Protein AF-0000000084678183 (afdb_homodimer)

Solvent-accessible surface area (backbone atoms only — not comparable to full-atom values): 15672 Å² total; per-residue (Å²): 137,86,79,79,76,79,70,79,80,71,76,73,70,69,80,34,73,94,79,74,78,54,27,64,62,37,37,48,49,41,72,72,34,77,50,41,71,46,35,36,35,25,38,68,89,27,46,58,48,33,44,23,78,91,66,54,69,68,57,51,54,50,49,23,52,40,52,37,49,50,50,51,42,48,44,52,51,19,61,75,68,69,23,53,55,73,57,32,39,39,35,37,31,67,45,21,32,39,38,38,31,71,32,56,95,56,20,30,39,35,36,38,26,34,57,87,39,55,63,70,59,48,52,51,53,51,52,52,47,32,54,52,48,42,54,53,53,52,50,51,53,60,72,72,102,138,86,78,80,75,80,70,78,79,72,76,74,71,66,80,33,74,95,79,75,78,53,26,65,62,36,38,50,51,41,72,72,34,78,49,41,70,48,34,37,34,24,40,68,89,27,44,58,47,34,43,22,79,92,65,53,67,70,55,50,53,50,49,23,51,40,50,37,50,50,50,52,42,48,44,52,51,19,61,76,67,69,24,53,55,74,57,33,38,38,37,38,32,67,46,21,33,40,41,37,32,71,33,54,96,58,21,30,38,35,36,37,26,35,59,86,38,54,62,71,58,49,53,50,52,50,51,52,46,32,52,52,48,43,56,52,53,51,51,51,54,60,72,72,105

Organism: Streptomyces collinus (strain DSM 40733 / Tue 365) (NCBI:txid1214242)

pLDDT: mean 86.89, std 19.06, range [33.06, 98.62]

Structure (mmCIF, N/CA/C/O backbone):
data_AF-0000000084678183-model_v1
#
loop_
_entity.id
_entity.type
_entity.pdbx_description
1 polymer 'Roadblock/LAMTOR2 domain-containing protein'
#
loop_
_atom_site.group_PDB
_atom_site.id
_atom_site.type_symbol
_atom_site.label_atom_id
_atom_site.label_alt_id
_atom_site.label_comp_id
_atom_site.label_asym_id
_atom_site.label_entity_id
_atom_site.label_seq_id
_atom_site.pdbx_PDB_ins_code
_atom_site.Cartn_x
_atom_site.Cartn_y
_atom_site.Cartn_z
_atom_site.occupancy
_atom_site.B_iso_or_equiv
_atom_site.auth_seq_id
_atom_site.auth_comp_id
_atom_site.auth_asym_id
_atom_site.auth_atom_id
_atom_site.pdbx_PDB_model_num
ATOM 1 N N . MET A 1 1 ? -27.797 -21.062 -47.281 1 33.34 1 MET A N 1
ATOM 2 C CA . MET A 1 1 ? -27.516 -19.984 -46.344 1 33.34 1 MET A CA 1
ATOM 3 C C . MET A 1 1 ? -26.734 -20.484 -45.156 1 33.34 1 MET A C 1
ATOM 5 O O . MET A 1 1 ? -27.266 -21.219 -44.312 1 33.34 1 MET A O 1
ATOM 9 N N . HIS A 1 2 ? -25.375 -20.922 -45.312 1 38.78 2 HIS A N 1
ATOM 10 C CA . HIS A 1 2 ? -24.359 -21.609 -44.5 1 38.78 2 HIS A CA 1
ATOM 11 C C . HIS A 1 2 ? -23.953 -20.766 -43.281 1 38.78 2 HIS A C 1
ATOM 13 O O . HIS A 1 2 ? -23.5 -19.625 -43.469 1 38.78 2 HIS A O 1
ATOM 19 N N . GLY A 1 3 ? -24.703 -20.812 -42.188 1 35.97 3 GLY A N 1
ATOM 20 C CA . GLY A 1 3 ? -24.531 -20.219 -40.875 1 35.97 3 GLY A CA 1
ATOM 21 C C . GLY A 1 3 ? -23.125 -20.375 -40.312 1 35.97 3 GLY A C 1
ATOM 22 O O . GLY A 1 3 ? -22.656 -21.5 -40.156 1 35.97 3 GLY A O 1
ATOM 23 N N . ASP A 1 4 ? -22.156 -19.391 -40.625 1 39.25 4 ASP A N 1
ATOM 24 C CA . ASP A 1 4 ? -20.781 -19.281 -40.156 1 39.25 4 ASP A CA 1
ATOM 25 C C . ASP A 1 4 ? -20.719 -19.375 -38.625 1 39.25 4 ASP A C 1
ATOM 27 O O . ASP A 1 4 ? -21.281 -18.547 -37.906 1 39.25 4 ASP A O 1
ATOM 31 N N . ASP A 1 5 ? -20.766 -20.562 -38.062 1 41.44 5 ASP A N 1
ATOM 32 C CA . ASP A 1 5 ? -20.562 -20.891 -36.625 1 41.44 5 ASP A CA 1
ATOM 33 C C . ASP A 1 5 ? -19.328 -20.188 -36.094 1 41.44 5 ASP A C 1
ATOM 35 O O . ASP A 1 5 ? -18.203 -20.453 -36.531 1 41.44 5 ASP A O 1
ATOM 39 N N . GLN A 1 6 ? -19.375 -18.828 -35.75 1 41 6 GLN A N 1
ATOM 40 C CA . GLN A 1 6 ? -18.344 -18.094 -35.031 1 41 6 GLN A CA 1
ATOM 41 C C . GLN A 1 6 ? -17.828 -18.875 -33.844 1 41 6 GLN A C 1
ATOM 43 O O . GLN A 1 6 ? -18.578 -19.125 -32.875 1 41 6 GLN A O 1
ATOM 48 N N . ASN A 1 7 ? -16.922 -19.875 -34 1 42.44 7 ASN A N 1
ATOM 49 C CA . ASN A 1 7 ? -16.188 -20.594 -33 1 42.44 7 ASN A CA 1
ATOM 50 C C . ASN A 1 7 ? -15.68 -19.656 -31.891 1 42.44 7 ASN A C 1
ATOM 52 O O . ASN A 1 7 ? -15.039 -18.641 -32.188 1 42.44 7 ASN A O 1
ATOM 56 N N . PRO A 1 8 ? -16.234 -19.594 -30.703 1 42.19 8 PRO A N 1
ATOM 57 C CA . PRO A 1 8 ? -15.789 -18.766 -29.578 1 42.19 8 PRO A CA 1
ATOM 58 C C . PRO A 1 8 ? -14.273 -18.812 -29.391 1 42.19 8 PRO A C 1
ATOM 60 O O . PRO A 1 8 ? -13.633 -19.828 -29.688 1 42.19 8 PRO A O 1
ATOM 63 N N . GLU A 1 9 ? -13.469 -17.734 -29.719 1 37.47 9 GLU A N 1
ATOM 64 C CA . GLU A 1 9 ? -12.055 -17.469 -29.484 1 37.47 9 GLU A CA 1
ATOM 65 C C . GLU A 1 9 ? -11.609 -18 -28.109 1 37.47 9 GLU A C 1
ATOM 67 O O . GLU A 1 9 ? -12.211 -17.656 -27.094 1 37.47 9 GLU A O 1
ATOM 72 N N . ASN A 1 10 ? -11.148 -19.266 -27.922 1 39.88 10 ASN A N 1
ATOM 73 C CA . ASN A 1 10 ? -10.398 -19.812 -26.797 1 39.88 10 ASN A CA 1
ATOM 74 C C . ASN A 1 10 ? -9.461 -18.781 -26.188 1 39.88 10 ASN A C 1
ATOM 76 O O . ASN A 1 10 ? -8.625 -18.203 -26.891 1 39.88 10 ASN A O 1
ATOM 80 N N . PRO A 1 11 ? -9.852 -18.094 -25.109 1 40.53 11 PRO A N 1
ATOM 81 C CA . PRO A 1 11 ? -8.938 -17.094 -24.547 1 40.53 11 PRO A CA 1
ATOM 82 C C . PRO A 1 11 ? -7.48 -17.547 -24.562 1 40.53 11 PRO A C 1
ATOM 84 O O . PRO A 1 11 ? -7.203 -18.75 -24.438 1 40.53 11 PRO A O 1
ATOM 87 N N . SER A 1 12 ? -6.641 -17 -25.344 1 40.72 12 SER A N 1
ATOM 88 C CA . SER A 1 12 ? -5.195 -17.188 -25.344 1 40.72 12 SER A CA 1
ATOM 89 C C . SER A 1 12 ? -4.66 -17.406 -23.922 1 40.72 12 SER A C 1
ATOM 91 O O . SER A 1 12 ? -4.957 -16.625 -23.031 1 40.72 12 SER A O 1
ATOM 93 N N . PRO A 1 13 ? -4.395 -18.594 -23.438 1 40.56 13 PRO A N 1
ATOM 94 C CA . PRO A 1 13 ? -3.803 -18.797 -22.109 1 40.56 13 PRO A CA 1
ATOM 95 C C . PRO A 1 13 ? -2.727 -17.766 -21.781 1 40.56 13 PRO A C 1
ATOM 97 O O . PRO A 1 13 ? -2.096 -17.219 -22.703 1 40.56 13 PRO A O 1
ATOM 100 N N . VAL A 1 14 ? -2.951 -16.859 -20.906 1 41.56 14 VAL A N 1
ATOM 101 C CA . VAL A 1 14 ? -1.894 -16.016 -20.375 1 41.56 14 VAL A CA 1
ATOM 102 C C . VAL A 1 14 ? -0.554 -16.75 -20.453 1 41.56 14 VAL A C 1
ATOM 104 O O . VAL A 1 14 ? -0.461 -17.922 -20.109 1 41.56 14 VAL A O 1
ATOM 107 N N . ALA A 1 15 ? 0.378 -16.375 -21.375 1 42.47 15 ALA A N 1
ATOM 108 C CA . ALA A 1 15 ? 1.644 -16.938 -21.844 1 42.47 15 ALA A CA 1
ATOM 109 C C . ALA A 1 15 ? 2.537 -17.328 -20.672 1 42.47 15 ALA A C 1
ATOM 111 O O . ALA A 1 15 ? 3.336 -16.516 -20.188 1 42.47 15 ALA A O 1
ATOM 112 N N . GLY A 1 16 ? 2.08 -17.75 -19.422 1 42.69 16 GLY A N 1
ATOM 113 C CA . GLY A 1 16 ? 3.135 -18.266 -18.562 1 42.69 16 GLY A CA 1
ATOM 114 C C . GLY A 1 16 ? 4.086 -19.203 -19.281 1 42.69 16 GLY A C 1
ATOM 115 O O . GLY A 1 16 ? 3.771 -19.703 -20.359 1 42.69 16 GLY A O 1
ATOM 116 N N . ALA A 1 17 ? 5.371 -19.203 -19.109 1 43.88 17 ALA A N 1
ATOM 117 C CA . ALA A 1 17 ? 6.238 -20.188 -19.734 1 43.88 17 ALA A CA 1
ATOM 118 C C . ALA A 1 17 ? 5.504 -21.516 -19.938 1 43.88 17 ALA A C 1
ATOM 120 O O . ALA A 1 17 ? 4.762 -21.969 -19.047 1 43.88 17 ALA A O 1
ATOM 121 N N . PRO A 1 18 ? 5.453 -22.203 -20.984 1 43.91 18 PRO A N 1
ATOM 122 C CA . PRO A 1 18 ? 4.898 -23.5 -21.406 1 43.91 18 PRO A CA 1
ATOM 123 C C . PRO A 1 18 ? 5.305 -24.641 -20.469 1 43.91 18 PRO A C 1
ATOM 125 O O . PRO A 1 18 ? 6.496 -24.812 -20.188 1 43.91 18 PRO A O 1
ATOM 128 N N . GLY A 1 19 ? 4.59 -24.984 -19.328 1 50.19 19 GLY A N 1
ATOM 129 C CA . GLY A 1 19 ? 4.594 -26.125 -18.438 1 50.19 19 GLY A CA 1
ATOM 130 C C . GLY A 1 19 ? 4.227 -25.766 -17 1 50.19 19 GLY A C 1
ATOM 131 O O . GLY A 1 19 ? 3.779 -26.625 -16.234 1 50.19 19 GLY A O 1
ATOM 132 N N . THR A 1 20 ? 4.734 -24.641 -16.312 1 60.97 20 THR A N 1
ATOM 133 C CA . THR A 1 20 ? 4.562 -24.672 -14.867 1 60.97 20 THR A CA 1
ATOM 134 C C . THR A 1 20 ? 3.389 -23.797 -14.445 1 60.97 20 THR A C 1
ATOM 136 O O . THR A 1 20 ? 3.531 -22.578 -14.336 1 60.97 20 THR A O 1
ATOM 139 N N . ASP A 1 21 ? 2.162 -24.188 -14.812 1 78.31 21 ASP A N 1
ATOM 140 C CA . ASP A 1 21 ? 0.996 -23.531 -14.219 1 78.31 21 ASP A CA 1
ATOM 141 C C . ASP A 1 21 ? 1.003 -23.688 -12.695 1 78.31 21 ASP A C 1
ATOM 143 O O . ASP A 1 21 ? 0.96 -24.812 -12.18 1 78.31 21 ASP A O 1
ATOM 147 N N . LEU A 1 22 ? 1.166 -22.531 -12.062 1 91.31 22 LEU A N 1
ATOM 148 C CA . LEU A 1 22 ? 1.248 -22.5 -10.609 1 91.31 22 LEU A CA 1
ATOM 149 C C . LEU A 1 22 ? -0.109 -22.172 -9.992 1 91.31 22 LEU A C 1
ATOM 151 O O . LEU A 1 22 ?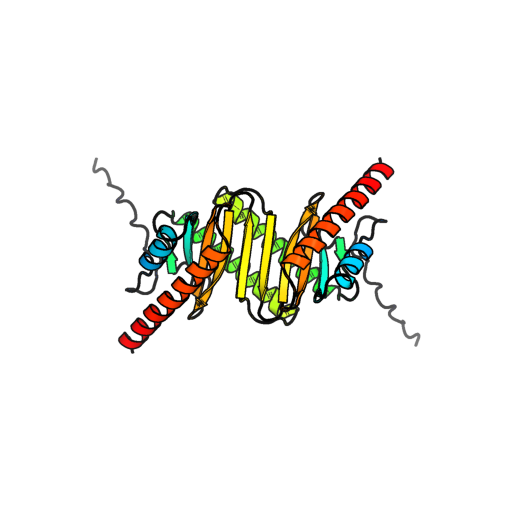 -0.197 -21.875 -8.797 1 91.31 22 LEU A O 1
ATOM 155 N N . GLY A 1 23 ? -1.112 -22.266 -10.82 1 95.44 23 GLY A N 1
ATOM 156 C CA . GLY A 1 23 ? -2.457 -21.922 -10.383 1 95.44 23 GLY A CA 1
ATOM 157 C C . GLY A 1 23 ? -2.932 -22.766 -9.211 1 95.44 23 GLY A C 1
ATOM 158 O O . GLY A 1 23 ? -3.658 -22.281 -8.344 1 95.44 23 GLY A O 1
ATOM 159 N N . TRP A 1 24 ? -2.422 -24 -9.242 1 94.94 24 TRP A N 1
ATOM 160 C CA . TRP A 1 24 ? -2.861 -24.891 -8.18 1 94.94 24 TRP A CA 1
ATOM 161 C C . TRP A 1 24 ? -2.324 -24.438 -6.824 1 94.94 24 TRP A C 1
ATOM 163 O O . TRP A 1 24 ? -2.979 -24.625 -5.797 1 94.94 24 TRP A O 1
ATOM 173 N N . LEU A 1 25 ? -1.171 -23.812 -6.754 1 95.56 25 LEU A N 1
ATOM 174 C CA . LEU A 1 25 ? -0.615 -23.266 -5.523 1 95.56 25 LEU A CA 1
ATOM 175 C C . LEU A 1 25 ? -1.456 -22.094 -5.023 1 95.56 25 LEU A C 1
ATOM 177 O O . LEU A 1 25 ? -1.689 -21.953 -3.822 1 95.56 25 LEU A O 1
ATOM 181 N N . LEU A 1 26 ? -1.889 -21.312 -5.977 1 97.25 26 LEU A N 1
ATOM 182 C CA . LEU A 1 26 ? -2.74 -20.188 -5.637 1 97.25 26 LEU A CA 1
ATOM 183 C C . LEU A 1 26 ? -4.113 -20.656 -5.172 1 97.25 26 LEU A C 1
ATOM 185 O O . LEU A 1 26 ? -4.672 -20.109 -4.219 1 97.25 26 LEU A O 1
ATOM 189 N N . ASP A 1 27 ? -4.598 -21.688 -5.852 1 97.12 27 ASP A N 1
ATOM 190 C CA . ASP A 1 27 ? -5.867 -22.281 -5.43 1 97.12 27 ASP A CA 1
ATOM 191 C C . ASP A 1 27 ? -5.77 -22.844 -4.016 1 97.12 27 ASP A C 1
ATOM 193 O O . ASP A 1 27 ? -6.715 -22.75 -3.234 1 97.12 27 ASP A O 1
ATOM 197 N N . ASP A 1 28 ? -4.684 -23.406 -3.691 1 95.88 28 ASP A N 1
ATOM 198 C CA . ASP A 1 28 ? -4.449 -23.938 -2.352 1 95.88 28 ASP A CA 1
ATOM 199 C C . ASP A 1 28 ? -4.5 -22.828 -1.308 1 95.88 28 ASP A C 1
ATOM 201 O O . ASP A 1 28 ? -5.102 -22.984 -0.243 1 95.88 28 ASP A O 1
ATOM 205 N N . LEU A 1 29 ? -3.891 -21.688 -1.574 1 96.62 29 LEU A N 1
ATOM 206 C CA . LEU A 1 29 ? -3.939 -20.531 -0.683 1 96.62 29 LEU A CA 1
ATOM 207 C C . LEU A 1 29 ? -5.379 -20.094 -0.439 1 96.62 29 LEU A C 1
ATOM 209 O O . LEU A 1 29 ? -5.781 -19.875 0.706 1 96.62 29 LEU A O 1
ATOM 213 N N . VAL A 1 30 ? -6.109 -19.984 -1.509 1 95.94 30 VAL A N 1
ATOM 214 C CA . VAL A 1 30 ? -7.492 -19.531 -1.423 1 95.94 30 VAL A CA 1
ATOM 215 C C . VAL A 1 30 ? -8.312 -20.516 -0.606 1 95.94 30 VAL A C 1
ATOM 217 O O . VAL A 1 30 ? -9.125 -20.125 0.231 1 95.94 30 VAL A O 1
ATOM 220 N N . ALA A 1 31 ? -8.047 -21.75 -0.767 1 93.94 31 ALA A N 1
ATOM 221 C CA . ALA A 1 31 ? -8.812 -22.797 -0.099 1 93.94 31 ALA A CA 1
ATOM 222 C C . ALA A 1 31 ? -8.453 -22.875 1.384 1 93.94 31 ALA A C 1
ATOM 224 O O . ALA A 1 31 ? -9.32 -23.172 2.221 1 93.94 31 ALA A O 1
ATOM 225 N N . ARG A 1 32 ? -7.285 -22.547 1.752 1 91.5 32 ARG A N 1
ATOM 226 C CA . ARG A 1 32 ? -6.801 -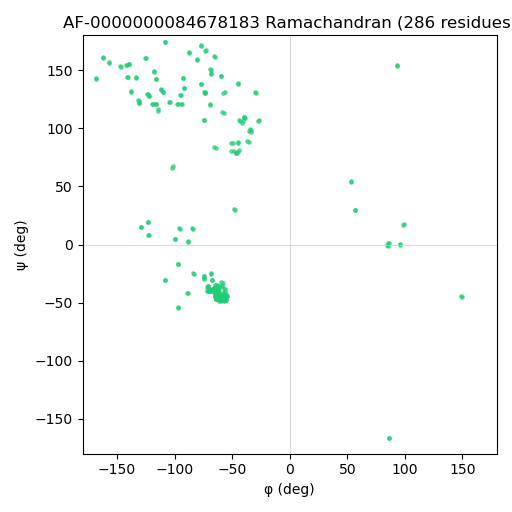22.797 3.105 1 91.5 32 ARG A CA 1
ATOM 227 C C . ARG A 1 32 ? -6.949 -21.547 3.977 1 91.5 32 ARG A C 1
ATOM 229 O O . ARG A 1 32 ? -6.723 -21.609 5.188 1 91.5 32 ARG A O 1
ATOM 236 N N . THR A 1 33 ? -7.137 -20.438 3.371 1 93.38 33 THR A N 1
ATOM 237 C CA . THR A 1 33 ? -7.184 -19.188 4.125 1 93.38 33 THR A CA 1
ATOM 238 C C . THR A 1 33 ? -8.578 -18.562 4.059 1 93.38 33 THR A C 1
ATOM 240 O O . THR A 1 33 ? -9 -18.109 3.002 1 93.38 33 THR A O 1
ATOM 243 N N . ASP A 1 34 ? -9.172 -18.516 5.234 1 91.62 34 ASP A N 1
ATOM 244 C CA . ASP A 1 34 ? -10.5 -17.922 5.293 1 91.62 34 ASP A CA 1
ATOM 245 C C . ASP A 1 34 ? -10.5 -16.5 4.742 1 91.62 34 ASP A C 1
ATOM 247 O O . ASP A 1 34 ? -9.57 -15.734 5.008 1 91.62 34 ASP A O 1
ATOM 251 N N . HIS A 1 35 ? -11.414 -16.141 3.855 1 92.56 35 HIS A N 1
ATOM 252 C CA . HIS A 1 35 ? -11.719 -14.781 3.416 1 92.56 35 HIS A CA 1
ATOM 253 C C . HIS A 1 35 ? -10.797 -14.352 2.279 1 92.56 35 HIS A C 1
ATOM 255 O O . HIS A 1 35 ? -10.883 -13.211 1.807 1 92.56 35 HIS A O 1
ATOM 261 N N . VAL A 1 36 ? -9.875 -15.289 1.849 1 96 36 VAL A N 1
ATOM 262 C CA . VAL A 1 36 ? -9.125 -14.945 0.645 1 96 36 VAL A CA 1
ATOM 263 C C . VAL A 1 36 ? -10.023 -15.078 -0.581 1 96 36 VAL A C 1
ATOM 265 O O . VAL A 1 36 ? -10.672 -16.109 -0.773 1 96 36 VAL A O 1
ATOM 268 N N . ARG A 1 37 ? -10.047 -14.086 -1.407 1 94.94 37 ARG A N 1
ATOM 269 C CA . ARG A 1 37 ? -10.922 -14.078 -2.578 1 94.94 37 ARG A CA 1
ATOM 270 C C . ARG A 1 37 ? -10.164 -14.531 -3.824 1 94.94 37 ARG A C 1
ATOM 272 O O . ARG A 1 37 ? -10.617 -15.422 -4.543 1 94.94 37 ARG A O 1
ATOM 279 N N . GLN A 1 38 ? -9.055 -13.867 -4.094 1 96.56 38 GLN A N 1
ATOM 280 C CA . GLN A 1 38 ? -8.312 -14.078 -5.332 1 96.56 38 GLN A CA 1
ATOM 281 C C . GLN A 1 38 ? -6.809 -13.914 -5.109 1 96.56 38 GLN A C 1
ATOM 283 O O . GLN A 1 38 ? -6.387 -13.188 -4.207 1 96.56 38 GLN A O 1
ATOM 288 N N . ALA A 1 39 ? -6.051 -14.578 -5.926 1 98 39 ALA A N 1
ATOM 289 C CA . ALA A 1 39 ? -4.598 -14.445 -5.934 1 98 39 ALA A CA 1
ATOM 290 C C . ALA A 1 39 ? -4.047 -14.461 -7.355 1 98 39 ALA A C 1
ATOM 292 O O . ALA A 1 39 ? -4.559 -15.18 -8.219 1 98 39 ALA A O 1
ATOM 293 N N . VAL A 1 40 ? -3.014 -13.68 -7.598 1 97.94 40 VAL A N 1
ATOM 294 C CA . VAL A 1 40 ? -2.357 -13.609 -8.898 1 97.94 40 VAL A CA 1
ATOM 295 C C . VAL A 1 40 ? -0.843 -13.57 -8.719 1 97.94 40 VAL A C 1
ATOM 297 O O . VAL A 1 40 ? -0.337 -12.859 -7.844 1 97.94 40 VAL A O 1
ATOM 300 N N . LEU A 1 41 ? -0.172 -14.359 -9.422 1 97.56 41 LEU A N 1
ATOM 301 C CA . LEU A 1 41 ? 1.283 -14.328 -9.516 1 97.56 41 LEU A CA 1
ATOM 302 C C . LEU A 1 41 ? 1.733 -13.508 -10.719 1 97.56 41 LEU A C 1
ATOM 304 O O . LEU A 1 41 ? 1.273 -13.742 -11.836 1 97.56 41 LEU A O 1
ATOM 308 N N . LEU A 1 42 ? 2.625 -12.586 -10.461 1 97.06 42 LEU A N 1
ATOM 309 C CA . LEU A 1 42 ? 3.055 -11.656 -11.5 1 97.06 42 LEU A CA 1
ATOM 310 C C . LEU A 1 42 ? 4.547 -11.812 -11.781 1 97.06 42 LEU A C 1
ATOM 312 O O . LEU A 1 42 ? 5.328 -12.102 -10.875 1 97.06 42 LEU A O 1
ATOM 316 N N . THR A 1 43 ? 4.918 -11.562 -13.008 1 94.56 43 THR A N 1
ATOM 317 C CA . THR A 1 43 ? 6.32 -11.438 -13.375 1 94.56 43 THR A CA 1
ATOM 318 C C . THR A 1 43 ? 6.883 -10.086 -12.945 1 94.56 43 THR A C 1
ATOM 320 O O . THR A 1 43 ? 6.133 -9.211 -12.5 1 94.56 43 THR A O 1
ATOM 323 N N . ALA A 1 44 ? 8.195 -9.992 -13.086 1 91.62 44 ALA A N 1
ATOM 324 C CA . ALA A 1 44 ? 8.898 -8.766 -12.711 1 91.62 44 ALA A CA 1
ATOM 325 C C . ALA A 1 44 ? 8.359 -7.57 -13.492 1 91.62 44 ALA A C 1
ATOM 327 O O . ALA A 1 44 ? 8.258 -6.465 -12.953 1 91.62 44 ALA A O 1
ATOM 328 N N . ASP A 1 45 ? 8.008 -7.785 -14.688 1 93 45 ASP A N 1
ATOM 329 C CA . ASP A 1 45 ? 7.547 -6.688 -15.531 1 93 45 ASP A CA 1
ATOM 330 C C . ASP A 1 45 ? 6.043 -6.465 -15.383 1 93 45 ASP A C 1
ATOM 332 O O . ASP A 1 45 ? 5.457 -5.641 -16.078 1 93 45 ASP A O 1
ATOM 336 N N . GLY A 1 46 ? 5.383 -7.18 -14.562 1 95.44 46 GLY A N 1
ATOM 337 C CA . GLY A 1 46 ? 4.023 -6.855 -14.148 1 95.44 46 GLY A CA 1
ATOM 338 C C . GLY A 1 46 ? 2.969 -7.648 -14.898 1 95.44 46 GLY A C 1
ATOM 339 O O . GLY A 1 46 ? 1.795 -7.27 -14.906 1 95.44 46 GLY A O 1
ATOM 340 N N . LEU A 1 47 ? 3.33 -8.742 -15.547 1 95.19 47 LEU A N 1
ATOM 341 C CA . LEU A 1 47 ? 2.393 -9.594 -16.266 1 95.19 47 LEU A CA 1
ATOM 342 C C . LEU A 1 47 ? 1.896 -10.727 -15.367 1 95.19 47 LEU A C 1
ATOM 344 O O . LEU A 1 47 ? 2.664 -11.281 -14.578 1 95.19 47 LEU A O 1
ATOM 348 N N . ALA A 1 48 ? 0.642 -11 -15.602 1 96.31 48 ALA A N 1
ATOM 349 C CA . ALA A 1 48 ? 0.103 -12.133 -14.852 1 96.31 48 ALA A CA 1
ATOM 350 C C . ALA A 1 48 ? 0.706 -13.445 -15.336 1 96.31 48 ALA A C 1
ATOM 352 O O . ALA A 1 48 ? 0.645 -13.758 -16.531 1 96.31 48 ALA A O 1
ATOM 353 N N . LEU A 1 49 ? 1.344 -14.125 -14.438 1 94.69 49 LEU A N 1
ATOM 354 C CA . LEU A 1 49 ? 1.924 -15.43 -14.711 1 94.69 49 LEU A CA 1
ATOM 355 C C . LEU A 1 49 ? 0.911 -16.547 -14.453 1 94.69 49 LEU A C 1
ATOM 357 O O . LEU A 1 49 ? 0.854 -17.531 -15.195 1 94.69 49 LEU A O 1
ATOM 361 N N . SER A 1 50 ? 0.182 -16.422 -13.383 1 96.12 50 SER A N 1
ATOM 362 C CA . SER A 1 50 ? -0.829 -17.375 -12.945 1 96.12 50 SER A CA 1
ATOM 363 C C . SER A 1 50 ? -1.86 -16.719 -12.031 1 96.12 50 SER A C 1
ATOM 365 O O . SER A 1 50 ? -1.609 -15.641 -11.477 1 96.12 50 SER A O 1
ATOM 367 N N . SER A 1 51 ? -3.039 -17.297 -11.969 1 97.25 51 SER A N 1
ATOM 368 C CA . SER A 1 51 ? -4.102 -16.797 -11.102 1 97.25 51 SER A CA 1
ATOM 369 C C . SER A 1 51 ? -4.883 -17.953 -10.469 1 97.25 51 SER A C 1
ATOM 371 O O . SER A 1 51 ? -4.875 -19.062 -10.984 1 97.25 51 SER A O 1
ATOM 373 N N . SER A 1 52 ? -5.422 -17.609 -9.375 1 97.19 52 SER A N 1
ATOM 374 C CA . SER A 1 52 ? -6.363 -18.562 -8.812 1 97.19 52 SER A CA 1
ATOM 375 C C . SER A 1 52 ? -7.586 -18.734 -9.703 1 97.19 52 SER A C 1
ATOM 377 O O . SER A 1 52 ? -7.859 -17.875 -10.555 1 97.19 52 SER A O 1
ATOM 379 N N . ASP A 1 53 ? -8.266 -19.797 -9.484 1 95.06 53 ASP A N 1
ATOM 380 C CA . ASP A 1 53 ? -9.422 -20.109 -10.305 1 95.06 53 ASP A CA 1
ATOM 381 C C . ASP A 1 53 ? -10.562 -19.125 -10.07 1 95.06 53 ASP A C 1
ATOM 383 O O . ASP A 1 53 ? -10.648 -18.516 -9 1 95.06 53 ASP A O 1
ATOM 387 N N . GLY A 1 54 ? -11.367 -18.922 -11.148 1 93.75 54 GLY A N 1
ATOM 388 C CA . GLY A 1 54 ? -12.617 -18.188 -10.992 1 93.75 54 GLY A CA 1
ATOM 389 C C . GLY A 1 54 ? -12.492 -16.719 -11.336 1 93.75 54 GLY A C 1
ATOM 390 O O . GLY A 1 54 ? -13.484 -15.977 -11.32 1 93.75 54 GLY A O 1
ATOM 391 N N . MET A 1 55 ? -11.328 -16.266 -11.727 1 94.12 55 MET A N 1
ATOM 392 C CA . MET A 1 55 ? -11.156 -14.859 -12.086 1 94.12 55 MET A CA 1
ATOM 393 C C . MET A 1 55 ? -11.375 -14.648 -13.578 1 94.12 55 MET A C 1
ATOM 395 O O . MET A 1 55 ? -10.898 -15.438 -14.398 1 94.12 55 MET A O 1
ATOM 399 N N . ARG A 1 56 ? -12.148 -13.578 -13.875 1 96.06 56 ARG A N 1
ATOM 400 C CA . ARG A 1 56 ? -12.25 -13.164 -15.273 1 96.06 56 ARG A CA 1
ATOM 401 C C . ARG A 1 56 ? -10.93 -12.602 -15.773 1 96.06 56 ARG A C 1
ATOM 403 O O . ARG A 1 56 ? -10.195 -11.953 -15.023 1 96.06 56 ARG A O 1
ATOM 410 N N . ARG A 1 57 ? -10.664 -12.797 -16.953 1 95.69 57 ARG A N 1
ATOM 411 C CA . ARG A 1 57 ? -9.43 -12.328 -17.578 1 95.69 57 ARG A CA 1
ATOM 412 C C . ARG A 1 57 ? -9.258 -10.828 -17.391 1 95.69 57 ARG A C 1
ATOM 414 O O . ARG A 1 57 ? -8.164 -10.359 -17.062 1 95.69 57 ARG A O 1
ATOM 421 N N . ARG A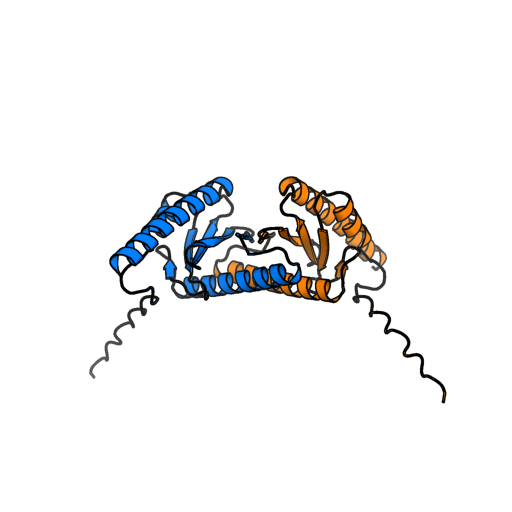 1 58 ? -10.305 -10.062 -17.547 1 96 58 ARG A N 1
ATOM 422 C CA . ARG A 1 58 ? -10.234 -8.609 -17.406 1 96 58 ARG A CA 1
ATOM 423 C C . ARG A 1 58 ? -9.844 -8.211 -15.992 1 96 58 ARG A C 1
ATOM 425 O O . ARG A 1 58 ? -9.125 -7.227 -15.797 1 96 58 ARG A O 1
ATOM 432 N N . ASP A 1 59 ? -10.305 -8.977 -15.062 1 97.19 59 ASP A N 1
ATOM 433 C CA . ASP A 1 59 ? -9.961 -8.703 -13.672 1 97.19 59 ASP A CA 1
ATOM 434 C C . ASP A 1 59 ? -8.492 -9.016 -13.398 1 97.19 59 ASP A C 1
ATOM 436 O O . ASP A 1 59 ? -7.812 -8.273 -12.688 1 97.19 59 ASP A O 1
ATOM 440 N N . ILE A 1 60 ? -8 -10.086 -13.969 1 97.81 60 ILE A N 1
ATOM 441 C CA . ILE A 1 60 ? -6.602 -10.477 -13.82 1 97.81 60 ILE A CA 1
ATOM 442 C C . ILE A 1 60 ? -5.699 -9.391 -14.406 1 97.81 60 ILE A C 1
ATOM 444 O O . ILE A 1 60 ? -4.75 -8.945 -13.758 1 97.81 60 ILE A O 1
ATOM 448 N N . GLU A 1 61 ? -6.047 -8.953 -15.586 1 97.31 61 GLU A N 1
ATOM 449 C CA . GLU A 1 61 ? -5.266 -7.934 -16.281 1 97.31 61 GLU A CA 1
ATOM 450 C C . GLU A 1 61 ? -5.289 -6.609 -15.523 1 97.31 61 GLU A C 1
ATOM 452 O O . GLU A 1 61 ? -4.266 -5.93 -15.422 1 97.31 61 GLU A O 1
ATOM 457 N N . HIS A 1 62 ? -6.43 -6.297 -15.031 1 97.69 62 HIS A N 1
ATOM 458 C CA . HIS A 1 62 ? -6.555 -5.066 -14.258 1 97.69 62 HIS A CA 1
ATOM 459 C C . HIS A 1 62 ? -5.723 -5.133 -12.977 1 97.69 62 HIS A C 1
ATOM 461 O O . HIS A 1 62 ? -4.996 -4.191 -12.656 1 97.69 62 HIS A O 1
ATOM 467 N N . LEU A 1 63 ? -5.789 -6.246 -12.289 1 97.62 63 LEU A N 1
ATOM 468 C CA . LEU A 1 63 ? -5.035 -6.41 -11.055 1 97.62 63 LEU A CA 1
ATOM 469 C C . LEU A 1 63 ? -3.533 -6.379 -11.328 1 97.62 63 LEU A C 1
ATOM 471 O O . LEU A 1 63 ? -2.771 -5.785 -10.562 1 97.62 63 LEU A O 1
ATOM 475 N N . ALA A 1 64 ? -3.18 -6.992 -12.406 1 98.31 64 ALA A N 1
ATOM 476 C CA . ALA A 1 64 ? -1.771 -6.965 -12.789 1 98.31 64 ALA A CA 1
ATOM 477 C C . ALA A 1 64 ? -1.293 -5.531 -13.016 1 98.31 64 ALA A C 1
ATOM 479 O O . ALA A 1 64 ? -0.223 -5.148 -12.539 1 98.31 64 ALA A O 1
ATOM 480 N N . ALA A 1 65 ? -2.078 -4.75 -13.719 1 98.25 65 ALA A N 1
ATOM 481 C CA . ALA A 1 65 ? -1.748 -3.35 -13.969 1 98.25 65 ALA A CA 1
ATOM 482 C C . ALA A 1 65 ? -1.649 -2.566 -12.664 1 98.25 65 ALA 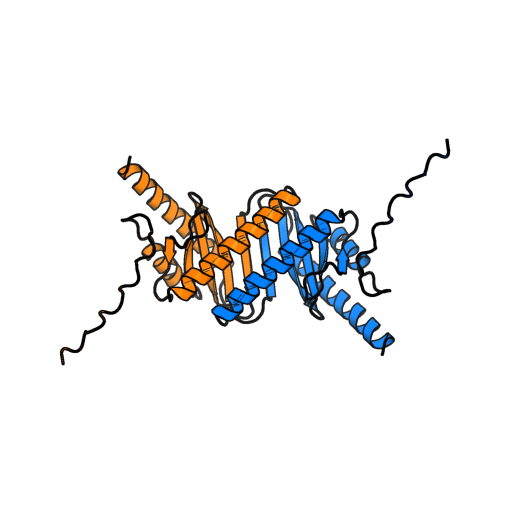A C 1
ATOM 484 O O . ALA A 1 65 ? -0.719 -1.78 -12.477 1 98.25 65 ALA A O 1
ATOM 485 N N . VAL A 1 66 ? -2.586 -2.783 -11.82 1 98.25 66 VAL A N 1
ATOM 486 C CA . VAL A 1 66 ? -2.623 -2.123 -10.523 1 98.25 66 VAL A CA 1
ATOM 487 C C . VAL A 1 66 ? -1.369 -2.48 -9.727 1 98.25 66 VAL A C 1
ATOM 489 O O . VAL A 1 66 ? -0.679 -1.597 -9.211 1 98.25 66 VAL A O 1
ATOM 492 N N . CYS A 1 67 ? -1.005 -3.717 -9.648 1 98.56 67 CYS A N 1
ATOM 493 C CA . CYS A 1 67 ? 0.153 -4.184 -8.891 1 98.56 67 CYS A CA 1
ATOM 494 C C . CYS A 1 67 ? 1.445 -3.631 -9.477 1 98.56 67 CYS A C 1
ATOM 496 O O . CYS A 1 67 ? 2.34 -3.213 -8.742 1 98.56 67 CYS A O 1
ATOM 498 N N . SER A 1 68 ? 1.565 -3.623 -10.789 1 98.19 68 SER A N 1
ATOM 499 C CA . SER A 1 68 ? 2.729 -3.045 -11.453 1 98.19 68 SER A CA 1
ATOM 500 C C . SER A 1 68 ? 2.879 -1.565 -11.117 1 98.19 68 SER A C 1
ATOM 502 O O . SER A 1 68 ? 3.982 -1.102 -10.82 1 98.19 68 SER A O 1
ATOM 504 N N . GLY A 1 69 ? 1.744 -0.863 -11.156 1 98.38 69 GLY A N 1
ATOM 505 C CA . GLY A 1 69 ? 1.741 0.542 -10.781 1 98.38 69 GLY A CA 1
ATOM 506 C C . GLY A 1 69 ? 2.16 0.778 -9.344 1 98.38 69 GLY A C 1
ATOM 507 O O . GLY A 1 69 ? 2.977 1.657 -9.07 1 98.38 69 GLY A O 1
ATOM 508 N N . PHE A 1 70 ? 1.607 -0.033 -8.438 1 98.62 70 PHE A N 1
ATOM 509 C CA . PHE A 1 70 ? 1.981 0.067 -7.027 1 98.62 70 PHE A CA 1
ATOM 510 C C . PHE A 1 70 ? 3.479 -0.153 -6.852 1 98.62 70 PHE A C 1
ATOM 512 O O . PHE A 1 70 ? 4.141 0.599 -6.133 1 98.62 70 PHE A O 1
ATOM 519 N N . HIS A 1 71 ? 3.969 -1.116 -7.492 1 97.62 71 HIS A N 1
ATOM 520 C CA . HIS A 1 71 ? 5.391 -1.418 -7.383 1 97.62 71 HIS A CA 1
ATOM 521 C C . HIS A 1 71 ? 6.242 -0.268 -7.91 1 97.62 71 HIS A C 1
ATOM 523 O O . HIS A 1 71 ? 7.23 0.117 -7.285 1 97.62 71 HIS A O 1
ATOM 529 N N . GLY A 1 72 ? 5.871 0.251 -9.055 1 98.06 72 GLY A N 1
ATOM 530 C CA . GLY A 1 72 ? 6.582 1.387 -9.625 1 98.06 72 GLY A CA 1
ATOM 531 C C . GLY A 1 72 ? 6.625 2.588 -8.695 1 98.06 72 GLY A C 1
ATOM 532 O O . GLY A 1 72 ? 7.68 3.197 -8.508 1 98.06 72 GLY A O 1
ATOM 533 N N . LEU A 1 73 ? 5.512 2.91 -8.18 1 98.19 73 LEU A N 1
ATOM 534 C CA . LEU A 1 73 ? 5.422 4.047 -7.273 1 98.19 73 LEU A CA 1
ATOM 535 C C . LEU A 1 73 ? 6.234 3.799 -6.008 1 98.19 73 LEU A C 1
ATOM 537 O O . LEU A 1 73 ? 6.945 4.688 -5.535 1 98.19 73 LEU A O 1
ATOM 541 N N . ALA A 1 74 ? 6.125 2.631 -5.465 1 98.31 74 ALA A N 1
ATOM 542 C CA . ALA 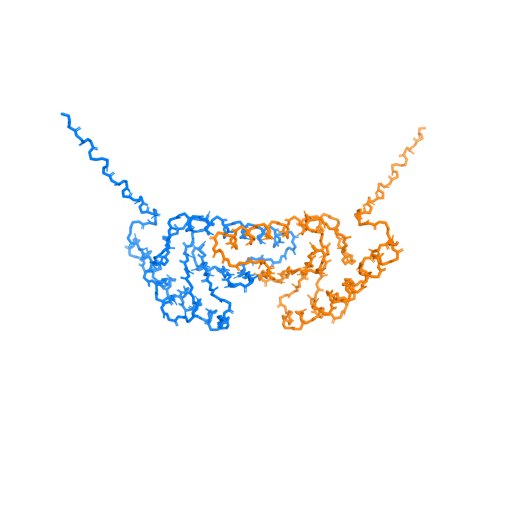A 1 74 ? 6.879 2.275 -4.266 1 98.31 74 ALA A CA 1
ATOM 543 C C . ALA A 1 74 ? 8.383 2.334 -4.527 1 98.31 74 ALA A C 1
ATOM 545 O O . ALA A 1 74 ? 9.141 2.861 -3.711 1 98.31 74 ALA A O 1
ATOM 546 N N . ARG A 1 75 ? 8.781 1.792 -5.637 1 97.44 75 ARG A N 1
ATOM 547 C CA . ARG A 1 75 ? 10.188 1.841 -6.023 1 97.44 75 ARG A CA 1
ATOM 548 C C . ARG A 1 75 ? 10.664 3.281 -6.164 1 97.44 75 ARG A C 1
ATOM 550 O O . ARG A 1 75 ? 11.758 3.627 -5.695 1 97.44 75 ARG A O 1
ATOM 557 N N . SER A 1 76 ? 9.906 4.082 -6.84 1 97.94 76 SER A N 1
ATOM 558 C CA . SER A 1 76 ? 10.234 5.492 -7.016 1 97.94 76 SER A CA 1
ATOM 559 C C . SER A 1 76 ? 10.445 6.184 -5.672 1 97.94 76 SER A C 1
ATOM 561 O O . SER A 1 76 ? 11.406 6.938 -5.496 1 97.94 76 SER A O 1
ATOM 563 N N . ALA A 1 77 ? 9.516 5.961 -4.738 1 97.56 77 ALA A N 1
ATOM 564 C CA . ALA A 1 77 ? 9.648 6.516 -3.395 1 97.56 77 ALA A CA 1
ATOM 565 C C . ALA A 1 77 ? 10.906 5.988 -2.703 1 97.56 77 ALA A C 1
ATOM 567 O O . ALA A 1 77 ? 11.656 6.758 -2.098 1 97.56 77 ALA A O 1
ATOM 568 N N . GLY A 1 78 ? 11.102 4.676 -2.754 1 97.56 78 GLY A N 1
ATOM 569 C CA . GLY A 1 78 ? 12.289 4.086 -2.156 1 97.56 78 GLY A CA 1
ATOM 570 C C . GLY A 1 78 ? 13.578 4.699 -2.668 1 97.56 78 GLY A C 1
ATOM 571 O O . GLY A 1 78 ? 14.516 4.934 -1.893 1 97.56 78 GLY A O 1
ATOM 572 N N . GLU A 1 79 ? 13.656 4.887 -3.949 1 97.56 79 GLU A N 1
ATOM 573 C CA . GLU A 1 79 ? 14.836 5.484 -4.566 1 97.56 79 GLU A CA 1
ATOM 574 C C . GLU A 1 79 ? 15.031 6.922 -4.098 1 97.56 79 GLU A C 1
ATOM 576 O O . GLU A 1 79 ? 16.141 7.305 -3.697 1 97.56 79 GLU A O 1
ATOM 581 N N . ARG A 1 80 ? 14.008 7.695 -4.098 1 95.75 80 ARG A N 1
ATOM 582 C CA . ARG A 1 80 ? 14.102 9.109 -3.75 1 95.75 80 ARG A CA 1
ATOM 583 C C . ARG A 1 80 ? 14.523 9.289 -2.297 1 95.75 80 ARG A C 1
ATOM 585 O O . ARG A 1 80 ? 15.312 10.18 -1.98 1 95.75 80 ARG A O 1
ATOM 592 N N . PHE A 1 81 ? 13.977 8.445 -1.44 1 95.12 81 PHE A N 1
ATOM 593 C CA . PHE A 1 81 ? 14.219 8.625 -0.013 1 95.12 81 PHE A CA 1
ATOM 594 C C . PHE A 1 81 ? 15.305 7.672 0.474 1 95.12 81 PHE A C 1
ATOM 596 O O . PHE A 1 81 ? 15.594 7.613 1.672 1 95.12 81 PHE A O 1
ATOM 603 N N . GLU A 1 82 ? 15.93 6.914 -0.46 1 96.44 82 GLU A N 1
ATOM 604 C CA . GLU A 1 82 ? 17.062 6.023 -0.195 1 96.44 82 GLU A CA 1
ATOM 605 C C . GLU A 1 82 ? 16.734 5.055 0.939 1 96.44 82 GLU A C 1
ATOM 607 O O . GLU A 1 82 ? 17.5 4.938 1.897 1 96.44 82 GLU A O 1
ATOM 612 N N . VAL A 1 83 ? 15.648 4.379 0.738 1 96.25 83 VAL A N 1
ATOM 613 C CA . VAL A 1 83 ? 15.188 3.529 1.832 1 96.25 83 VAL A CA 1
ATOM 614 C C . VAL A 1 83 ? 15.062 2.088 1.348 1 96.25 83 VAL A C 1
ATOM 616 O O . VAL A 1 83 ? 14.367 1.277 1.962 1 96.25 83 VAL A O 1
ATOM 619 N N . GLY A 1 84 ? 15.672 1.678 0.283 1 96.12 84 GLY A N 1
ATOM 620 C CA . GLY A 1 84 ? 15.852 0.301 -0.15 1 96.12 84 GLY A CA 1
ATOM 621 C C . GLY A 1 84 ? 14.68 -0.224 -0.96 1 96.12 84 GLY A C 1
ATOM 622 O O . GLY A 1 84 ? 13.859 0.554 -1.452 1 96.12 84 GLY A O 1
ATOM 623 N N . GLU A 1 85 ? 14.633 -1.532 -1.148 1 96.19 85 GLU A N 1
ATOM 624 C CA . GLU A 1 85 ? 13.688 -2.205 -2.031 1 96.19 85 GLU A CA 1
ATOM 625 C C . GLU A 1 85 ? 12.328 -2.377 -1.355 1 96.19 85 GLU A C 1
ATOM 627 O O . GLU A 1 85 ? 12.234 -2.363 -0.126 1 96.19 85 GLU A O 1
ATOM 632 N N . VAL A 1 86 ? 11.352 -2.562 -2.188 1 96.56 86 VAL A N 1
ATOM 633 C CA . VAL A 1 86 ? 9.992 -2.789 -1.704 1 96.56 86 VAL A CA 1
ATOM 634 C C . VAL A 1 86 ? 9.875 -4.199 -1.131 1 96.56 86 VAL A C 1
ATOM 636 O O . VAL A 1 86 ? 10.25 -5.176 -1.783 1 96.56 86 VAL A O 1
ATOM 639 N N . ARG A 1 87 ? 9.297 -4.312 0.09 1 96.31 87 ARG A N 1
ATOM 640 C CA . ARG A 1 87 ? 9.117 -5.613 0.731 1 96.31 87 ARG A CA 1
ATOM 641 C C . ARG A 1 87 ? 7.648 -6.027 0.732 1 96.31 87 ARG A C 1
ATOM 643 O O . ARG A 1 87 ? 7.336 -7.219 0.736 1 96.31 87 ARG A O 1
ATOM 650 N N . GLN A 1 88 ? 6.836 -5.043 0.782 1 96.12 88 GLN A N 1
ATOM 651 C CA . GLN A 1 88 ? 5.41 -5.348 0.837 1 96.12 88 GLN A CA 1
ATOM 652 C C . GLN A 1 88 ? 4.57 -4.094 0.602 1 96.12 88 GLN A C 1
ATOM 654 O O . GLN A 1 88 ? 4.953 -2.998 1.018 1 96.12 88 GLN A O 1
ATOM 659 N N . THR A 1 89 ? 3.443 -4.238 -0.099 1 97.88 89 THR A N 1
ATOM 660 C CA . THR A 1 89 ? 2.398 -3.225 -0.186 1 97.88 89 THR A CA 1
ATOM 661 C C . THR A 1 89 ? 1.062 -3.781 0.297 1 97.88 89 THR A C 1
ATOM 663 O O . THR A 1 89 ? 0.659 -4.875 -0.105 1 97.88 89 THR A O 1
ATOM 666 N N . MET A 1 90 ? 0.483 -3.102 1.174 1 97.19 90 MET A N 1
ATOM 667 C CA . MET A 1 90 ? -0.837 -3.459 1.685 1 97.19 90 MET A CA 1
ATOM 668 C C . MET A 1 90 ? -1.819 -2.305 1.506 1 97.19 90 MET A C 1
ATOM 670 O O . MET A 1 90 ? -1.523 -1.169 1.879 1 97.19 90 MET A O 1
ATOM 674 N N . VAL A 1 91 ? -2.951 -2.592 0.943 1 97.75 91 VAL A N 1
ATOM 675 C CA . VAL A 1 91 ? -4.023 -1.613 0.792 1 97.75 91 VAL A CA 1
ATOM 676 C C . VAL A 1 91 ? -5.27 -2.092 1.535 1 97.75 91 VAL A C 1
ATOM 678 O O . VAL A 1 91 ? -5.734 -3.211 1.319 1 97.75 91 VAL A O 1
ATOM 681 N N . MET A 1 92 ? -5.68 -1.275 2.469 1 96.81 92 MET A N 1
ATOM 682 C CA . MET A 1 92 ? -6.961 -1.52 3.129 1 96.81 92 MET A CA 1
ATOM 683 C C . MET A 1 92 ? -8.078 -0.734 2.455 1 96.81 92 MET A C 1
ATOM 685 O O . MET A 1 92 ? -7.988 0.486 2.311 1 96.81 92 MET A O 1
ATOM 689 N N . LEU A 1 93 ? -9.078 -1.452 1.97 1 97.31 93 LEU A N 1
ATOM 690 C CA . LEU A 1 93 ? -10.32 -0.872 1.466 1 97.31 93 LEU A CA 1
ATOM 691 C C . LEU A 1 93 ? -11.477 -1.144 2.422 1 97.31 93 LEU A C 1
ATOM 693 O O . LEU A 1 93 ? -11.297 -1.824 3.436 1 97.31 93 LEU A O 1
ATOM 697 N N . GLU A 1 94 ? -12.648 -0.608 2.213 1 96.69 94 GLU A N 1
ATOM 698 C CA . GLU A 1 94 ? -13.805 -0.776 3.088 1 96.69 94 GLU A CA 1
ATOM 699 C C . GLU A 1 94 ? -14.148 -2.252 3.271 1 96.69 94 GLU A C 1
ATOM 701 O O . GLU A 1 94 ? -14.414 -2.697 4.391 1 96.69 94 GLU A O 1
ATOM 706 N N . ASP A 1 95 ? -14.016 -3.049 2.189 1 97.12 95 ASP A N 1
ATOM 707 C CA . ASP A 1 95 ? -14.539 -4.41 2.258 1 97.12 95 ASP A CA 1
ATOM 708 C C . ASP A 1 95 ? -13.484 -5.426 1.83 1 97.12 95 ASP A C 1
ATOM 710 O O . ASP A 1 95 ? -13.805 -6.582 1.542 1 97.12 95 ASP A O 1
ATOM 714 N N . ALA A 1 96 ? -12.172 -4.93 1.773 1 97.12 96 ALA A N 1
ATOM 715 C CA . ALA A 1 96 ? -11.164 -5.867 1.285 1 97.12 96 ALA A CA 1
ATOM 716 C C . ALA A 1 96 ? -9.758 -5.402 1.66 1 97.12 96 ALA A C 1
ATOM 718 O O . ALA A 1 96 ? -9.562 -4.242 2.035 1 97.12 96 ALA A O 1
ATOM 719 N N . TYR A 1 97 ? -8.891 -6.328 1.608 1 97.44 97 TYR A N 1
ATOM 720 C CA . TYR A 1 97 ? -7.453 -6.059 1.618 1 97.44 97 TYR A CA 1
ATOM 721 C C . TYR A 1 97 ? -6.805 -6.504 0.313 1 97.44 97 TYR A C 1
ATOM 723 O O . TYR A 1 97 ? -7.176 -7.535 -0.25 1 97.44 97 TYR A O 1
ATOM 731 N N . LEU A 1 98 ? -5.852 -5.707 -0.113 1 98.06 98 LEU A N 1
ATOM 732 C CA . LEU A 1 98 ? -4.945 -6.105 -1.185 1 98.06 98 LEU A CA 1
ATOM 733 C C . LEU A 1 98 ? -3.51 -6.195 -0.677 1 98.06 98 LEU A C 1
ATOM 735 O O . LEU A 1 98 ? -2.98 -5.23 -0.125 1 98.06 98 LEU A O 1
ATOM 739 N N . PHE A 1 99 ? -2.945 -7.371 -0.818 1 98.19 99 PHE A N 1
ATOM 740 C CA . PHE A 1 99 ? -1.557 -7.602 -0.443 1 98.19 99 PHE A CA 1
ATOM 741 C C . PHE A 1 99 ? -0.7 -7.867 -1.676 1 98.19 99 PHE A C 1
ATOM 743 O O . PHE A 1 99 ? -1.085 -8.648 -2.549 1 98.19 99 PHE A O 1
ATOM 750 N N . ILE A 1 100 ? 0.412 -7.23 -1.752 1 98.38 100 ILE A N 1
ATOM 751 C CA . ILE A 1 100 ? 1.384 -7.457 -2.816 1 98.38 100 ILE A CA 1
ATOM 752 C C . ILE A 1 100 ? 2.771 -7.656 -2.213 1 98.38 100 ILE A C 1
ATOM 754 O O . ILE A 1 100 ? 3.264 -6.797 -1.475 1 98.38 100 ILE A O 1
ATOM 758 N N . THR A 1 101 ? 3.377 -8.742 -2.469 1 97.81 101 THR A N 1
ATOM 759 C CA . THR A 1 101 ? 4.699 -9.023 -1.921 1 97.81 101 THR A CA 1
ATOM 760 C C . THR A 1 101 ? 5.582 -9.703 -2.961 1 97.81 101 THR A C 1
ATOM 762 O O . THR A 1 101 ? 5.074 -10.328 -3.898 1 97.81 101 THR A O 1
ATOM 765 N N . PRO A 1 102 ? 6.875 -9.562 -2.807 1 96.94 102 PRO A N 1
ATOM 766 C CA . PRO A 1 102 ? 7.754 -10.367 -3.652 1 96.94 102 PRO A CA 1
ATOM 767 C C . PRO A 1 102 ? 7.535 -11.867 -3.463 1 96.94 102 PRO A C 1
ATOM 769 O O . PRO A 1 102 ? 7.281 -12.328 -2.344 1 96.94 102 PRO A O 1
ATOM 772 N N . ALA A 1 103 ? 7.672 -12.633 -4.535 1 96.06 103 ALA A N 1
ATOM 773 C CA . ALA A 1 103 ? 7.461 -14.078 -4.488 1 96.06 103 ALA A CA 1
ATOM 774 C C . ALA A 1 103 ? 8.703 -14.828 -4.961 1 96.06 103 ALA A C 1
ATOM 776 O O . ALA A 1 103 ? 8.664 -16.031 -5.176 1 96.06 103 ALA A O 1
ATOM 777 N N . GLY A 1 104 ? 9.789 -14.172 -5.176 1 91.12 104 GLY A N 1
ATOM 778 C CA . GLY A 1 104 ? 11.023 -14.781 -5.66 1 91.12 104 GLY A CA 1
ATOM 779 C C . GLY A 1 104 ? 11.156 -14.734 -7.168 1 91.12 104 GLY A C 1
ATOM 780 O O . GLY A 1 104 ? 10.156 -14.609 -7.883 1 91.12 104 GLY A O 1
ATOM 781 N N . HIS A 1 105 ? 12.438 -14.766 -7.6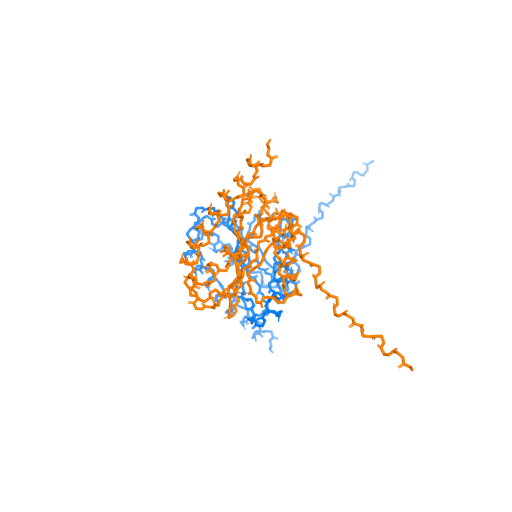37 1 87.19 105 HIS A N 1
ATOM 782 C CA . HIS A 1 105 ? 12.781 -14.789 -9.055 1 87.19 105 HIS A CA 1
ATOM 783 C C . HIS A 1 105 ? 12.18 -13.594 -9.789 1 87.19 105 HIS A C 1
ATOM 785 O O . HIS A 1 105 ? 11.68 -13.742 -10.906 1 87.19 105 HIS A O 1
ATOM 791 N N . GLY A 1 106 ? 12.008 -12.477 -9.078 1 90.44 106 GLY A N 1
ATOM 792 C CA . GLY A 1 106 ? 11.5 -11.25 -9.68 1 90.44 106 GLY A CA 1
ATOM 793 C C . GLY A 1 106 ? 9.984 -11.203 -9.742 1 90.44 106 GLY A C 1
ATOM 794 O O . GLY A 1 106 ? 9.414 -10.203 -10.18 1 90.44 106 GLY A O 1
ATOM 795 N N . SER A 1 107 ? 9.359 -12.289 -9.25 1 95.38 107 SER A N 1
ATOM 796 C CA . SER A 1 107 ? 7.902 -12.336 -9.289 1 95.38 107 SER A CA 1
ATOM 797 C C . SER A 1 107 ? 7.285 -11.688 -8.055 1 95.38 107 SER A C 1
ATOM 799 O O . SER A 1 107 ? 7.996 -11.344 -7.109 1 95.38 107 SER A O 1
ATOM 801 N N . ARG A 1 108 ? 5.941 -11.43 -8.195 1 97.31 108 ARG A N 1
ATOM 802 C CA . ARG A 1 108 ? 5.168 -10.867 -7.094 1 97.31 108 ARG A CA 1
ATOM 803 C C . ARG A 1 108 ? 3.852 -11.617 -6.914 1 97.31 108 ARG A C 1
ATOM 805 O O . ARG A 1 108 ? 3.244 -12.055 -7.895 1 97.31 108 ARG A O 1
ATOM 812 N N . LEU A 1 109 ? 3.488 -11.75 -5.684 1 97.94 109 LEU A N 1
ATOM 813 C CA . LEU A 1 109 ? 2.197 -12.328 -5.324 1 97.94 109 LEU A CA 1
ATOM 814 C C . LEU A 1 109 ? 1.219 -11.242 -4.887 1 97.94 109 LEU A C 1
ATOM 816 O O . LEU A 1 109 ? 1.534 -10.438 -4.012 1 97.94 109 LEU A O 1
ATOM 820 N N . ALA A 1 110 ? 0.088 -11.188 -5.57 1 98.5 110 ALA A N 1
ATOM 821 C CA . ALA A 1 110 ? -1.014 -10.312 -5.184 1 98.5 110 ALA A CA 1
ATOM 822 C C . ALA A 1 110 ? -2.201 -11.109 -4.664 1 98.5 110 ALA A C 1
ATOM 824 O O . ALA A 1 110 ? -2.635 -12.078 -5.301 1 98.5 110 ALA A O 1
ATOM 825 N N . VAL A 1 111 ? -2.709 -10.68 -3.518 1 98.38 111 VAL A N 1
ATOM 826 C CA . VAL A 1 111 ? -3.832 -11.383 -2.906 1 98.38 111 VAL A CA 1
ATOM 827 C C . VAL A 1 111 ? -4.918 -10.383 -2.514 1 98.38 111 VAL A C 1
ATOM 829 O O . VAL A 1 111 ? -4.641 -9.391 -1.831 1 98.38 111 VAL A O 1
ATOM 832 N N . LEU A 1 112 ? -6.059 -10.594 -3.002 1 97.69 112 LEU A N 1
ATOM 833 C CA . LEU A 1 112 ? -7.254 -9.867 -2.592 1 97.69 112 LEU A CA 1
ATOM 834 C C . LEU A 1 112 ? -8.047 -10.664 -1.563 1 97.69 112 LEU A C 1
ATOM 836 O O . LEU A 1 112 ? -8.414 -11.812 -1.81 1 97.69 112 LEU A O 1
ATOM 840 N N . SER A 1 113 ? -8.25 -10.094 -0.4 1 97.81 113 SER A N 1
ATOM 841 C CA . SER A 1 113 ? -8.992 -10.758 0.67 1 97.81 113 SER A CA 1
ATOM 842 C C . SER A 1 113 ? -10.141 -9.883 1.167 1 97.81 113 SER A C 1
ATOM 844 O O . SER A 1 113 ? -10.148 -8.672 0.934 1 97.81 113 SER A O 1
ATOM 846 N N . GLU A 1 114 ? -11.094 -10.484 1.815 1 96.25 114 GLU A N 1
ATOM 847 C CA . GLU A 1 114 ? -12.195 -9.758 2.441 1 96.25 114 GLU A CA 1
ATOM 848 C C . GLU A 1 114 ? -11.727 -9.031 3.699 1 96.25 114 GLU A C 1
ATOM 850 O O . GLU A 1 114 ? -10.656 -9.328 4.238 1 96.25 114 GLU A O 1
ATOM 855 N N . ALA A 1 115 ? -12.562 -8.125 4.203 1 92.25 115 ALA A N 1
ATOM 856 C CA . ALA A 1 115 ? -12.242 -7.266 5.34 1 92.25 115 ALA A CA 1
ATOM 857 C C . ALA A 1 115 ? -12.141 -8.07 6.629 1 92.25 115 ALA A C 1
ATOM 859 O O . ALA A 1 115 ? -11.406 -7.695 7.547 1 92.25 115 ALA A O 1
ATOM 860 N N . GLY A 1 116 ? -12.781 -9.227 6.75 1 89.75 116 GLY A N 1
ATOM 861 C CA . GLY A 1 116 ? -12.766 -10.039 7.957 1 89.75 116 GLY A CA 1
ATOM 862 C C . GLY A 1 116 ? -11.562 -10.961 8.039 1 89.75 116 GLY A C 1
ATOM 863 O O . GLY A 1 116 ? -11.445 -11.758 8.969 1 89.75 116 GLY A O 1
ATOM 864 N N . THR A 1 117 ? -10.617 -10.695 7.203 1 91.81 117 THR A N 1
ATOM 865 C CA . THR A 1 117 ? -9.461 -11.586 7.121 1 91.81 117 THR A CA 1
ATOM 866 C C . THR A 1 117 ? -8.508 -11.352 8.297 1 91.81 117 THR A C 1
ATOM 868 O O . THR A 1 117 ? -8.281 -10.203 8.695 1 91.81 117 THR A O 1
ATOM 871 N N . ASP A 1 118 ? -8.023 -12.43 8.828 1 93.25 118 ASP A N 1
ATOM 872 C CA . ASP A 1 118 ? -6.898 -12.359 9.758 1 93.25 118 ASP A CA 1
ATOM 873 C C . ASP A 1 118 ? -5.594 -12.07 9.016 1 93.25 118 ASP A C 1
ATOM 875 O O . ASP A 1 118 ? -5.027 -12.961 8.383 1 93.25 118 ASP A O 1
ATOM 879 N N . VAL A 1 119 ? -5.105 -10.859 9.164 1 91.75 119 VAL A N 1
ATOM 880 C CA . VAL A 1 119 ? -3.959 -10.391 8.391 1 91.75 119 VAL A CA 1
ATOM 881 C C . VAL A 1 119 ? -2.719 -11.195 8.773 1 91.75 119 VAL A C 1
ATOM 883 O O . VAL A 1 119 ? -1.897 -11.531 7.914 1 91.75 119 VAL A O 1
ATOM 886 N N . GLY A 1 120 ? -2.602 -11.438 10.094 1 92.19 120 GLY A N 1
ATOM 887 C CA . GLY A 1 120 ? -1.488 -12.258 10.547 1 92.19 120 GLY A CA 1
ATOM 888 C C . GLY A 1 120 ? -1.494 -13.648 9.945 1 92.19 120 GLY A C 1
ATOM 889 O O . GLY A 1 120 ? -0.467 -14.125 9.461 1 92.19 120 GLY A O 1
ATOM 890 N N . GLN A 1 121 ? -2.572 -14.25 9.961 1 94.62 121 GLN A N 1
ATOM 891 C CA . GLN A 1 121 ? -2.703 -15.57 9.352 1 94.62 121 GLN A CA 1
ATOM 892 C C . GLN A 1 121 ? -2.461 -15.516 7.848 1 94.62 121 GLN A C 1
ATOM 894 O O . GLN A 1 121 ? -1.774 -16.375 7.293 1 94.62 121 GLN A O 1
ATOM 899 N N . LEU A 1 122 ? -3.047 -14.602 7.191 1 95.81 122 LEU A N 1
ATOM 900 C CA . LEU A 1 122 ? -2.871 -14.461 5.75 1 95.81 122 LEU A CA 1
ATOM 901 C C . LEU A 1 122 ? -1.401 -14.258 5.398 1 95.81 122 LEU A C 1
ATOM 903 O O . LEU A 1 122 ? -0.881 -14.906 4.488 1 95.81 122 LEU A O 1
ATOM 907 N N . ALA A 1 123 ? -0.759 -13.414 6.125 1 94.5 123 ALA A N 1
ATOM 908 C CA . ALA A 1 123 ? 0.665 -13.18 5.906 1 94.5 123 ALA A CA 1
ATOM 909 C C . ALA A 1 123 ? 1.467 -14.469 6.051 1 94.5 123 ALA A C 1
ATOM 911 O O . ALA A 1 123 ? 2.375 -14.734 5.258 1 94.5 123 ALA A O 1
ATOM 912 N N . HIS A 1 124 ? 1.09 -15.172 7.039 1 96.19 124 HIS A N 1
ATOM 913 C CA . HIS A 1 124 ? 1.752 -16.453 7.266 1 96.19 124 HIS A CA 1
ATOM 914 C C . HIS A 1 124 ? 1.528 -17.406 6.098 1 96.19 124 HIS A C 1
ATOM 916 O O . HIS A 1 124 ? 2.479 -18 5.59 1 96.19 124 HIS A O 1
ATOM 922 N N . GLU A 1 125 ? 0.306 -17.5 5.633 1 96.5 125 GLU A N 1
ATOM 923 C CA . GLU A 1 125 ? -0.032 -18.391 4.527 1 96.5 125 GLU A CA 1
ATOM 924 C C . GLU A 1 125 ? 0.637 -17.938 3.232 1 96.5 125 GLU A C 1
ATOM 926 O O . GLU A 1 125 ? 1.065 -18.766 2.426 1 96.5 125 GLU A O 1
ATOM 931 N N . MET A 1 126 ? 0.719 -16.656 3.023 1 97.62 126 MET A N 1
ATOM 932 C CA . MET A 1 126 ? 1.404 -16.125 1.85 1 97.62 126 MET A CA 1
ATOM 933 C C . MET A 1 126 ? 2.891 -16.453 1.886 1 97.62 126 MET A C 1
ATOM 935 O O . MET A 1 126 ? 3.471 -16.828 0.865 1 97.62 126 MET A O 1
ATOM 939 N N . ALA A 1 127 ? 3.477 -16.375 3.07 1 96.38 127 ALA A N 1
ATOM 940 C CA . ALA A 1 127 ? 4.887 -16.734 3.215 1 96.38 127 ALA A CA 1
ATOM 941 C C . ALA A 1 127 ? 5.117 -18.188 2.861 1 96.38 127 ALA A C 1
ATOM 943 O O . ALA A 1 127 ? 6.086 -18.531 2.174 1 96.38 127 ALA A O 1
ATOM 944 N N . LEU A 1 128 ? 4.219 -19.062 3.316 1 96.38 128 LEU A N 1
ATOM 945 C CA . LEU A 1 128 ? 4.305 -20.484 3 1 96.38 128 LEU A CA 1
ATOM 946 C C . LEU A 1 128 ? 4.191 -20.719 1.496 1 96.38 128 LEU A C 1
ATOM 948 O O . LEU A 1 128 ? 4.965 -21.484 0.922 1 96.38 128 LEU A O 1
ATOM 952 N N . LEU A 1 129 ? 3.33 -20.031 0.878 1 96.44 129 LEU A N 1
ATOM 953 C CA . LEU A 1 129 ? 3.133 -20.156 -0.561 1 96.44 129 LEU A CA 1
ATOM 954 C C . LEU A 1 129 ? 4.371 -19.703 -1.324 1 96.44 129 LEU A C 1
ATOM 956 O O . LEU A 1 129 ? 4.789 -20.344 -2.285 1 96.44 129 LEU A O 1
ATOM 960 N N . VAL A 1 130 ? 4.906 -18.609 -0.918 1 96.38 130 VAL A N 1
ATOM 961 C CA . VAL A 1 130 ? 6.078 -18.062 -1.593 1 96.38 130 VAL A CA 1
ATOM 962 C C . VAL A 1 130 ? 7.238 -19.062 -1.49 1 96.38 130 VAL A C 1
ATOM 964 O O . VAL A 1 130 ? 7.969 -19.266 -2.461 1 96.38 130 VAL A O 1
ATOM 967 N N . ARG A 1 131 ? 7.344 -19.672 -0.311 1 95.25 131 ARG A N 1
ATOM 968 C CA . ARG A 1 131 ? 8.383 -20.672 -0.128 1 95.25 131 ARG A CA 1
ATOM 969 C C . ARG A 1 131 ? 8.156 -21.875 -1.045 1 95.25 131 ARG A C 1
ATOM 971 O O . ARG A 1 131 ? 9.094 -22.375 -1.666 1 95.25 131 ARG A O 1
ATOM 978 N N . ARG A 1 132 ? 6.957 -22.328 -1.131 1 93.69 132 ARG A N 1
ATOM 979 C CA . ARG A 1 132 ? 6.602 -23.453 -1.991 1 93.69 132 ARG A CA 1
ATOM 980 C C . ARG A 1 132 ? 6.844 -23.109 -3.459 1 93.69 132 ARG A C 1
ATOM 982 O O . ARG A 1 132 ? 7.363 -23.938 -4.215 1 93.69 132 ARG A O 1
ATOM 989 N N . LEU A 1 133 ? 6.449 -21.906 -3.846 1 91.88 133 LEU A N 1
ATOM 990 C CA . LEU A 1 133 ? 6.668 -21.406 -5.203 1 91.88 133 LEU A CA 1
ATOM 991 C C . LEU A 1 133 ? 8.148 -21.453 -5.559 1 91.88 133 LEU A C 1
ATOM 993 O O . LEU A 1 133 ? 8.523 -21.922 -6.637 1 91.88 133 LEU A O 1
ATOM 997 N N . GLY A 1 134 ? 8.922 -20.953 -4.641 1 89.25 134 GLY A N 1
ATOM 998 C CA . GLY A 1 134 ? 10.359 -20.969 -4.852 1 89.25 134 GLY A CA 1
ATOM 999 C C . GLY A 1 134 ? 10.922 -22.344 -5.105 1 89.25 134 GLY A C 1
ATOM 1000 O O . GLY A 1 134 ? 11.742 -22.531 -6.008 1 89.25 134 GLY A O 1
ATOM 1001 N N . ARG A 1 135 ? 10.469 -23.312 -4.398 1 88.81 135 ARG A N 1
ATOM 1002 C CA . ARG A 1 135 ? 10.93 -24.688 -4.535 1 88.81 135 ARG A CA 1
ATOM 1003 C C . ARG A 1 135 ? 10.547 -25.266 -5.895 1 88.81 135 ARG A C 1
ATOM 1005 O O . ARG A 1 135 ? 11.336 -25.969 -6.523 1 88.81 135 ARG A O 1
ATOM 1012 N N . HIS A 1 136 ? 9.352 -24.891 -6.34 1 85.69 136 HIS A N 1
ATOM 1013 C CA . HIS A 1 136 ? 8.875 -25.391 -7.621 1 85.69 136 HIS A CA 1
ATOM 1014 C C . HIS A 1 136 ? 9.641 -24.766 -8.781 1 85.69 136 HIS A C 1
ATOM 1016 O O . HIS A 1 136 ? 9.969 -25.453 -9.75 1 85.69 136 HIS A O 1
ATOM 1022 N N . LEU A 1 137 ? 9.906 -23.516 -8.664 1 83.94 137 LEU A N 1
ATOM 1023 C CA . LEU A 1 137 ? 10.602 -22.797 -9.734 1 83.94 137 LEU A CA 1
ATOM 1024 C C . LEU A 1 137 ? 12.062 -23.219 -9.805 1 83.94 137 LEU A C 1
ATOM 1026 O O . LEU A 1 137 ? 12.641 -23.312 -10.891 1 83.94 137 LEU A O 1
ATOM 1030 N N . ASP A 1 138 ? 12.648 -23.484 -8.711 1 83.5 138 ASP A N 1
ATOM 1031 C CA . ASP A 1 138 ? 14.023 -23.969 -8.664 1 83.5 138 ASP A CA 1
ATOM 1032 C C . ASP A 1 138 ? 14.141 -25.359 -9.297 1 83.5 138 ASP A C 1
ATOM 1034 O O . ASP A 1 138 ? 15.117 -25.656 -9.984 1 83.5 138 ASP A O 1
ATOM 1038 N N . ALA A 1 139 ? 13.188 -26.172 -9.086 1 79.62 139 ALA A N 1
ATOM 1039 C CA . ALA A 1 139 ? 13.18 -27.531 -9.648 1 79.62 139 ALA A CA 1
ATOM 1040 C C . ALA A 1 139 ? 13.039 -27.484 -11.172 1 79.62 139 ALA A C 1
ATOM 1042 O O . ALA A 1 139 ? 13.68 -28.266 -11.883 1 79.62 139 ALA A O 1
ATOM 1043 N N . ALA A 1 140 ? 12.281 -26.625 -11.609 1 75.69 140 ALA A N 1
ATOM 1044 C CA . ALA A 1 140 ? 12.078 -26.484 -13.047 1 75.69 140 ALA A CA 1
ATOM 1045 C C . ALA A 1 140 ? 13.344 -25.969 -13.734 1 75.69 140 ALA A C 1
ATOM 1047 O O . ALA A 1 140 ? 13.641 -26.359 -14.867 1 75.69 140 ALA A O 1
ATOM 1048 N N . ASP A 1 141 ? 14.008 -25.047 -13.102 1 74.81 141 ASP A N 1
ATOM 1049 C CA . ASP A 1 141 ? 15.258 -24.516 -13.633 1 74.81 141 ASP A CA 1
ATOM 1050 C C . ASP A 1 141 ? 16.344 -25.594 -13.695 1 74.81 141 ASP A C 1
ATOM 1052 O O . ASP A 1 141 ? 17.141 -25.625 -14.633 1 74.81 141 ASP A O 1
ATOM 1056 N N . ARG A 1 142 ? 16.266 -26.438 -12.703 1 76.06 142 ARG A N 1
ATOM 1057 C CA . ARG A 1 142 ? 17.234 -27.516 -12.656 1 76.06 142 ARG A CA 1
ATOM 1058 C C . ARG A 1 142 ? 16.969 -28.547 -13.75 1 76.06 142 ARG A C 1
ATOM 1060 O O . ARG A 1 142 ? 17.906 -29.109 -14.312 1 76.06 142 ARG A O 1
ATOM 1067 N N . SER A 1 143 ? 15.688 -28.781 -14.008 1 71.44 143 SER A N 1
ATOM 1068 C CA . SER A 1 143 ? 15.344 -29.766 -15.031 1 71.44 143 SER A CA 1
ATOM 1069 C C . SER A 1 143 ? 15.602 -29.219 -16.438 1 71.44 143 SER A C 1
ATOM 1071 O O . SER A 1 143 ? 15.727 -29.984 -17.391 1 71.44 143 SER A O 1
ATOM 1073 N N . ALA A 1 144 ? 15.547 -27.938 -16.609 1 71.06 144 ALA A N 1
ATOM 1074 C CA . ALA A 1 144 ? 15.75 -27.297 -17.906 1 71.06 144 ALA A 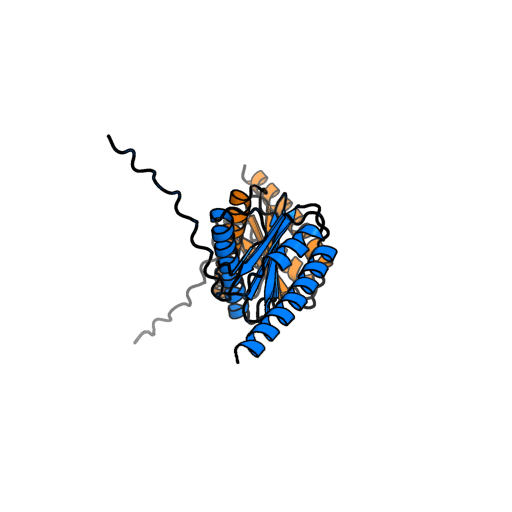CA 1
ATOM 1075 C C . ALA A 1 144 ? 17.234 -27.094 -18.188 1 71.06 144 ALA A C 1
ATOM 1077 O O . ALA A 1 144 ? 17.641 -26.859 -19.328 1 71.06 144 ALA A O 1
ATOM 1078 N N . SER A 1 145 ? 18.031 -27.031 -17.219 1 60.97 145 SER A N 1
ATOM 1079 C CA . SER A 1 145 ? 19.469 -26.938 -17.453 1 60.97 145 SER A CA 1
ATOM 1080 C C . SER A 1 145 ? 20.094 -28.312 -17.641 1 60.97 145 SER A C 1
ATOM 1082 O O . SER A 1 145 ? 21.016 -28.469 -18.438 1 60.97 145 SER A O 1
ATOM 1084 N N . MET B 1 1 ? 30.312 48.719 -13.609 1 33.06 1 MET B N 1
ATOM 1085 C CA . MET B 1 1 ? 29.703 47.469 -14.023 1 33.06 1 MET B CA 1
ATOM 1086 C C . MET B 1 1 ? 28.953 46.812 -12.859 1 33.06 1 MET B C 1
ATOM 1088 O O . MET B 1 1 ? 29.562 46.438 -11.844 1 33.06 1 MET B O 1
ATOM 1092 N N . HIS B 1 2 ? 27.641 47.25 -12.492 1 38.03 2 HIS B N 1
ATOM 1093 C CA . HIS B 1 2 ? 26.672 47.094 -11.414 1 38.03 2 HIS B CA 1
ATOM 1094 C C . HIS B 1 2 ? 26.172 45.656 -11.336 1 38.03 2 HIS B C 1
ATOM 1096 O O . HIS B 1 2 ? 25.641 45.125 -12.32 1 38.03 2 HIS B O 1
ATOM 1102 N N . GLY B 1 3 ? 26.875 44.75 -10.664 1 35.78 3 GLY B N 1
ATOM 1103 C CA . GLY B 1 3 ? 26.641 43.375 -10.344 1 35.78 3 GLY B CA 1
ATOM 1104 C C . GLY B 1 3 ? 25.234 43.094 -9.844 1 35.78 3 GLY B C 1
ATOM 1105 O O . GLY B 1 3 ? 24.812 43.656 -8.836 1 35.78 3 GLY B O 1
ATOM 1106 N N . ASP B 1 4 ? 24.219 42.812 -10.789 1 38.38 4 ASP B N 1
ATOM 1107 C CA . ASP B 1 4 ? 22.828 42.438 -10.562 1 38.38 4 ASP B CA 1
ATOM 1108 C C . ASP B 1 4 ? 22.703 41.312 -9.547 1 38.38 4 ASP B C 1
ATOM 1110 O O . ASP B 1 4 ? 23.203 40.219 -9.781 1 38.38 4 ASP B O 1
ATOM 1114 N N . ASP B 1 5 ? 22.766 41.562 -8.266 1 40.81 5 ASP B N 1
ATOM 1115 C CA . ASP B 1 5 ? 22.516 40.656 -7.141 1 40.81 5 ASP B CA 1
ATOM 1116 C C . ASP B 1 5 ? 21.234 39.875 -7.348 1 40.81 5 ASP B C 1
ATOM 1118 O O . ASP B 1 5 ? 20.141 40.438 -7.395 1 40.81 5 ASP B O 1
ATOM 1122 N N . GLN B 1 6 ? 21.219 38.781 -8.195 1 40.59 6 GLN B N 1
ATOM 1123 C CA . GLN B 1 6 ? 20.141 37.812 -8.352 1 40.59 6 GLN B CA 1
ATOM 1124 C C . GLN B 1 6 ? 19.578 37.375 -6.992 1 40.59 6 GLN B C 1
ATOM 1126 O O . GLN B 1 6 ? 20.281 36.781 -6.184 1 40.59 6 GLN B O 1
ATOM 1131 N N . ASN B 1 7 ? 18.672 38.188 -6.371 1 42.22 7 ASN B N 1
ATOM 1132 C CA . ASN B 1 7 ? 17.859 37.875 -5.191 1 42.22 7 ASN B CA 1
ATOM 1133 C C . ASN B 1 7 ? 17.328 36.469 -5.219 1 42.22 7 ASN B C 1
ATOM 1135 O O . ASN B 1 7 ? 16.734 36.031 -6.203 1 42.22 7 ASN B O 1
ATOM 1139 N N . PRO B 1 8 ? 17.812 35.5 -4.449 1 42.03 8 PRO B N 1
ATOM 1140 C CA . PRO B 1 8 ? 17.328 34.125 -4.344 1 42.03 8 PRO B CA 1
ATOM 1141 C C . PRO B 1 8 ? 15.812 34.031 -4.293 1 42.03 8 PRO B C 1
ATOM 1143 O O . PRO B 1 8 ? 15.148 34.938 -3.773 1 42.03 8 PRO B O 1
ATOM 1146 N N . GLU B 1 9 ? 15.07 33.594 -5.352 1 37.72 9 GLU B N 1
ATOM 1147 C CA . GLU B 1 9 ? 13.656 33.25 -5.488 1 37.72 9 GLU B CA 1
ATOM 1148 C C . GLU B 1 9 ? 13.117 32.594 -4.219 1 37.72 9 GLU B C 1
ATOM 1150 O O . GLU B 1 9 ? 13.664 31.594 -3.752 1 37.72 9 GLU B O 1
ATOM 1155 N N . ASN B 1 10 ? 12.586 33.312 -3.172 1 39.94 10 ASN B N 1
ATOM 1156 C CA . ASN B 1 10 ? 11.766 32.844 -2.064 1 39.94 10 ASN B CA 1
ATOM 1157 C C . ASN B 1 10 ? 10.828 31.734 -2.498 1 39.94 10 ASN B C 1
ATOM 1159 O O . ASN B 1 10 ? 10.047 31.891 -3.438 1 39.94 10 ASN B O 1
ATOM 1163 N N . PRO B 1 11 ? 11.172 30.484 -2.271 1 40.28 11 PRO B N 1
ATOM 1164 C CA . PRO B 1 11 ? 10.258 29.406 -2.691 1 40.28 11 PRO B CA 1
ATOM 1165 C C . PRO B 1 11 ? 8.789 29.766 -2.455 1 40.28 11 PRO B C 1
ATOM 1167 O O . PRO B 1 11 ? 8.469 30.469 -1.496 1 40.28 11 PRO B O 1
ATOM 1170 N N . SER B 1 12 ? 8.016 30.016 -3.43 1 40.5 12 SER B N 1
ATOM 1171 C CA . SER B 1 12 ? 6.57 30.188 -3.371 1 40.5 12 SER B CA 1
ATOM 1172 C C . SER B 1 12 ? 5.945 29.281 -2.318 1 40.5 12 SER B C 1
ATOM 1174 O O . SER B 1 12 ? 6.199 28.062 -2.301 1 40.5 12 SER B O 1
ATOM 1176 N N . PRO B 1 13 ? 5.605 29.703 -1.114 1 40.72 13 PRO B N 1
ATOM 1177 C CA . PRO B 1 13 ? 4.93 28.844 -0.134 1 40.72 13 PRO B CA 1
ATOM 1178 C C . PRO B 1 13 ? 3.869 27.953 -0.767 1 40.72 13 PRO B C 1
ATOM 1180 O O . PRO B 1 13 ? 3.312 28.281 -1.815 1 40.72 13 PRO B O 1
ATOM 1183 N N . VAL B 1 14 ? 4.059 26.703 -0.845 1 41.25 14 VAL B N 1
ATOM 1184 C CA . VAL B 1 14 ? 3.004 25.766 -1.196 1 41.25 14 VAL B CA 1
ATOM 1185 C C . VAL B 1 14 ? 1.646 26.328 -0.788 1 41.25 14 VAL B C 1
ATOM 1187 O O . VAL B 1 14 ? 1.492 26.844 0.319 1 41.25 14 VAL B O 1
ATOM 1190 N N . ALA B 1 15 ? 0.791 26.797 -1.742 1 41.97 15 ALA B N 1
ATOM 1191 C CA . ALA B 1 15 ? -0.457 27.547 -1.71 1 41.97 15 ALA B CA 1
ATOM 1192 C C . ALA B 1 15 ? -1.431 26.953 -0.693 1 41.97 15 ALA B C 1
ATOM 1194 O O . ALA B 1 15 ? -2.207 26.062 -1.018 1 41.97 15 ALA B O 1
ATOM 1195 N N . GLY B 1 16 ? -1.076 26.281 0.474 1 42.56 16 GLY B N 1
ATOM 1196 C CA . GLY B 1 16 ? -2.191 26.016 1.368 1 42.56 16 GLY B CA 1
ATOM 1197 C C . GLY B 1 16 ? -3.115 27.219 1.541 1 42.56 16 GLY B C 1
ATOM 1198 O O . GLY B 1 16 ? -2.734 28.344 1.244 1 42.56 16 GLY B O 1
ATOM 1199 N N . ALA B 1 17 ? -4.414 27.125 1.562 1 43.81 17 ALA B N 1
ATOM 1200 C CA . ALA B 1 17 ? -5.258 28.281 1.836 1 43.81 17 ALA B CA 1
ATOM 1201 C C . ALA B 1 17 ? -4.547 29.281 2.75 1 43.81 17 ALA B C 1
ATOM 1203 O O . ALA B 1 17 ? -3.869 28.875 3.699 1 43.81 17 ALA B O 1
ATOM 1204 N N . PRO B 1 18 ? -4.434 30.531 2.57 1 43.53 18 PRO B N 1
ATOM 1205 C CA . PRO B 1 18 ? -3.889 31.672 3.311 1 43.53 18 PRO B CA 1
ATOM 1206 C C . PRO B 1 18 ? -4.379 31.734 4.758 1 43.53 18 PRO B C 1
ATOM 1208 O O . PRO B 1 18 ? -5.586 31.656 5.004 1 43.53 18 PRO B O 1
ATOM 1211 N N . GLY B 1 19 ? -3.746 31.062 5.801 1 49.94 19 GLY B N 1
ATOM 1212 C CA . GLY B 1 19 ? -3.836 31.125 7.25 1 49.94 19 GLY B CA 1
ATOM 1213 C C . GLY B 1 19 ? -3.549 29.797 7.922 1 49.94 19 GLY B C 1
ATOM 1214 O O . GLY B 1 19 ? -3.188 29.766 9.102 1 49.94 19 GLY B O 1
ATOM 1215 N N . THR B 1 20 ? -4.07 28.547 7.508 1 60.56 20 THR B N 1
ATOM 1216 C CA . THR B 1 20 ? -3.986 27.484 8.492 1 60.56 20 THR B CA 1
ATOM 1217 C C . THR B 1 20 ? -2.832 26.531 8.172 1 60.56 20 THR B C 1
ATOM 1219 O O . THR B 1 20 ? -2.963 25.656 7.324 1 60.56 20 THR B O 1
ATOM 1222 N N . ASP B 1 21 ? -1.588 27.031 8.25 1 77.94 21 ASP B N 1
ATOM 1223 C CA . ASP B 1 21 ? -0.45 26.109 8.219 1 77.94 21 ASP B CA 1
ATOM 1224 C C . ASP B 1 21 ? -0.546 25.078 9.328 1 77.94 21 ASP B C 1
ATOM 1226 O O . ASP B 1 21 ? -0.538 25.422 10.516 1 77.94 21 ASP B O 1
ATOM 1230 N N . LEU B 1 22 ? -0.736 23.844 8.867 1 91.19 22 LEU B N 1
ATOM 1231 C CA . LEU B 1 22 ? -0.908 22.734 9.805 1 91.19 22 LEU B CA 1
ATOM 1232 C C . LEU B 1 22 ? 0.417 22.031 10.047 1 91.19 22 LEU B C 1
ATOM 1234 O O . LEU B 1 22 ? 0.439 20.922 10.602 1 91.19 22 LEU B O 1
ATOM 1238 N N . GLY B 1 23 ? 1.466 22.672 9.625 1 95.38 23 GLY B N 1
ATOM 1239 C CA . GLY B 1 23 ? 2.789 22.094 9.742 1 95.38 23 GLY B CA 1
ATOM 1240 C C . GLY B 1 23 ? 3.166 21.75 11.172 1 95.38 23 GLY B C 1
ATOM 1241 O O . GLY B 1 23 ? 3.854 20.766 11.422 1 95.38 23 GLY B O 1
ATOM 1242 N N . TRP B 1 24 ? 2.629 22.609 12.047 1 94.81 24 TRP B N 1
ATOM 1243 C CA . TRP B 1 24 ? 2.975 22.391 13.453 1 94.81 24 TRP B CA 1
ATOM 1244 C C . TRP B 1 24 ? 2.365 21.094 13.969 1 94.81 24 TRP B C 1
ATOM 1246 O O . TRP B 1 24 ? 2.945 20.422 14.828 1 94.81 24 TRP B O 1
ATOM 1256 N N . LEU B 1 25 ? 1.225 20.656 13.461 1 95.5 25 LEU B N 1
ATOM 1257 C CA . LEU B 1 25 ? 0.608 19.375 13.828 1 95.5 25 LEU B CA 1
ATOM 1258 C C . LEU B 1 25 ? 1.449 18.219 13.328 1 95.5 25 LEU B C 1
ATOM 1260 O O . LEU B 1 25 ? 1.607 17.219 14.031 1 95.5 25 LEU B O 1
ATOM 1264 N N . LEU B 1 26 ? 1.972 18.406 12.156 1 97.19 26 LEU B N 1
ATOM 1265 C CA . LEU B 1 26 ? 2.834 17.375 11.586 1 97.19 26 LEU B CA 1
ATOM 1266 C C . LEU B 1 26 ? 4.16 17.297 12.336 1 97.19 26 LEU B C 1
ATOM 1268 O O . LEU B 1 26 ? 4.668 16.203 12.586 1 97.19 26 LEU B O 1
ATOM 1272 N N . ASP B 1 27 ? 4.652 18.484 12.688 1 97.06 27 ASP B N 1
ATOM 1273 C CA . ASP B 1 27 ? 5.875 18.516 13.484 1 97.06 27 ASP B CA 1
ATOM 1274 C C . ASP B 1 27 ? 5.668 17.828 14.836 1 97.06 27 ASP B C 1
ATOM 1276 O O . ASP B 1 27 ? 6.562 17.141 15.336 1 97.06 27 ASP B O 1
ATOM 1280 N N . ASP B 1 28 ? 4.543 17.984 15.414 1 95.75 28 ASP B N 1
ATOM 1281 C CA . ASP B 1 28 ? 4.207 17.328 16.672 1 95.75 28 ASP B CA 1
ATOM 1282 C C . ASP B 1 28 ? 4.223 15.812 16.531 1 95.75 28 ASP B C 1
ATOM 1284 O O . ASP B 1 28 ? 4.746 15.109 17.391 1 95.75 28 ASP B O 1
ATOM 1288 N N . LEU B 1 29 ? 3.672 15.281 15.453 1 96.56 29 LEU B N 1
ATOM 1289 C CA . LEU B 1 29 ? 3.693 13.852 15.18 1 96.56 29 LEU B CA 1
ATOM 1290 C C . LEU B 1 29 ? 5.125 13.336 15.102 1 96.56 29 LEU B C 1
ATOM 1292 O O . LEU B 1 29 ? 5.453 12.312 15.711 1 96.56 29 LEU B O 1
ATOM 1296 N N . VAL B 1 30 ? 5.922 14.039 14.359 1 95.88 30 VAL B N 1
ATOM 1297 C CA . VAL B 1 30 ? 7.309 13.633 14.164 1 95.88 30 VAL B CA 1
ATOM 1298 C C . VAL B 1 30 ? 8.047 13.648 15.5 1 95.88 30 VAL B C 1
ATOM 1300 O O . VAL B 1 30 ? 8.812 12.734 15.812 1 95.88 30 VAL B O 1
ATOM 1303 N N . ALA B 1 31 ? 7.746 14.586 16.297 1 93.75 31 ALA B N 1
ATOM 1304 C CA . ALA B 1 31 ? 8.438 14.75 17.578 1 93.75 31 ALA B CA 1
ATOM 1305 C C . ALA B 1 31 ? 7.98 13.695 18.594 1 93.75 31 ALA B C 1
ATOM 1307 O O . ALA B 1 31 ? 8.773 13.227 19.406 1 93.75 31 ALA B O 1
ATOM 1308 N N . ARG B 1 32 ? 6.801 13.234 18.5 1 91.31 32 ARG B N 1
ATOM 1309 C CA . ARG B 1 32 ? 6.219 12.398 19.531 1 91.31 32 ARG B CA 1
ATOM 1310 C C . ARG B 1 32 ? 6.355 10.914 19.188 1 91.31 32 ARG B C 1
ATOM 1312 O O . ARG B 1 32 ? 6.051 10.047 20 1 91.31 32 ARG B O 1
ATOM 1319 N N . THR B 1 33 ? 6.625 10.641 17.969 1 93.25 33 THR B N 1
ATOM 1320 C CA . THR B 1 33 ? 6.664 9.25 17.531 1 93.25 33 THR B CA 1
ATOM 1321 C C . THR B 1 33 ? 8.078 8.852 17.109 1 93.25 33 THR B C 1
ATOM 1323 O O . THR B 1 33 ? 8.594 9.336 16.094 1 93.25 33 THR B O 1
ATOM 1326 N N . ASP B 1 34 ? 8.594 7.906 17.875 1 91.31 34 ASP B N 1
ATOM 1327 C CA . ASP B 1 34 ? 9.938 7.438 17.562 1 91.31 34 ASP B CA 1
ATOM 1328 C C . ASP B 1 34 ? 10.008 6.906 16.125 1 91.31 34 ASP B C 1
ATOM 1330 O O . ASP B 1 34 ? 9.086 6.227 15.664 1 91.31 34 ASP B O 1
ATOM 1334 N N . HIS B 1 35 ? 10.984 7.324 15.328 1 92.38 35 HIS B N 1
ATOM 1335 C CA . HIS B 1 35 ? 11.359 6.746 14.039 1 92.38 35 HIS B CA 1
ATOM 1336 C C . HIS B 1 35 ? 10.523 7.34 12.906 1 92.38 35 HIS B C 1
ATOM 1338 O O . HIS B 1 35 ? 10.664 6.938 11.75 1 92.38 35 HIS B O 1
ATOM 1344 N N . VAL B 1 36 ? 9.602 8.312 13.273 1 95.94 36 VAL B N 1
ATOM 1345 C CA . VAL B 1 36 ? 8.945 9.016 12.18 1 95.94 36 VAL B CA 1
ATOM 1346 C C . VAL B 1 36 ? 9.914 10 11.531 1 95.94 36 VAL B C 1
ATOM 1348 O O . VAL B 1 36 ? 10.539 10.805 12.227 1 95.94 36 VAL B O 1
ATOM 1351 N N . ARG B 1 37 ? 10.016 9.969 10.25 1 94.88 37 ARG B N 1
ATOM 1352 C CA . ARG B 1 37 ? 10.961 10.82 9.531 1 94.88 37 ARG B CA 1
ATOM 1353 C C . ARG B 1 37 ? 10.273 12.07 9 1 94.88 37 ARG B C 1
ATOM 1355 O O . ARG B 1 37 ? 10.742 13.188 9.234 1 94.88 37 ARG B O 1
ATOM 1362 N N . GLN B 1 38 ? 9.203 11.883 8.258 1 96.5 38 GLN B N 1
ATOM 1363 C CA . GLN B 1 38 ? 8.539 12.969 7.559 1 96.5 38 GLN B CA 1
ATOM 1364 C C . GLN B 1 38 ? 7.035 12.734 7.48 1 96.5 38 GLN B C 1
ATOM 1366 O O . GLN B 1 38 ? 6.578 11.594 7.492 1 96.5 38 GLN B O 1
ATOM 1371 N N . ALA B 1 39 ? 6.309 13.805 7.387 1 98 39 ALA B N 1
ATOM 1372 C CA . ALA B 1 39 ? 4.863 13.758 7.188 1 98 39 ALA B CA 1
ATOM 1373 C C . ALA B 1 39 ? 4.406 14.852 6.227 1 98 39 ALA B C 1
ATOM 1375 O O . ALA B 1 39 ? 4.949 15.961 6.23 1 98 39 ALA B O 1
ATOM 1376 N N . VAL B 1 40 ? 3.412 14.547 5.414 1 97.94 40 VAL B N 1
ATOM 1377 C CA . VAL B 1 40 ? 2.842 15.5 4.465 1 97.94 40 VAL B CA 1
ATOM 1378 C C . VAL B 1 40 ? 1.319 15.375 4.461 1 97.94 40 VAL B C 1
ATOM 1380 O O . VAL B 1 40 ? 0.78 14.266 4.473 1 97.94 40 VAL B O 1
ATOM 1383 N N . LEU B 1 41 ? 0.673 16.438 4.551 1 97.56 41 LEU B N 1
ATOM 1384 C CA . LEU B 1 41 ? -0.772 16.531 4.375 1 97.56 41 LEU B CA 1
ATOM 1385 C C . LEU B 1 41 ? -1.123 16.922 2.939 1 97.56 41 LEU B C 1
ATOM 1387 O O . LEU B 1 41 ? -0.6 17.906 2.408 1 97.56 41 LEU B O 1
ATOM 1391 N N . LEU B 1 42 ? -2.008 16.141 2.369 1 97 42 LEU B N 1
ATOM 1392 C CA . LEU B 1 42 ? -2.344 16.328 0.961 1 97 42 LEU B CA 1
ATOM 1393 C C . LEU B 1 42 ? -3.816 16.688 0.797 1 97 42 LEU B C 1
ATOM 1395 O O . LEU B 1 42 ? -4.664 16.219 1.562 1 97 42 LEU B O 1
ATOM 1399 N N . THR B 1 43 ? -4.098 17.453 -0.217 1 94.56 43 THR B N 1
ATOM 1400 C CA . THR B 1 43 ? -5.477 17.688 -0.638 1 94.56 43 THR B CA 1
ATOM 1401 C C . THR B 1 43 ? -6.027 16.5 -1.403 1 94.56 43 THR B C 1
ATOM 1403 O O . THR B 1 43 ? -5.285 15.562 -1.721 1 94.56 43 THR B O 1
ATOM 1406 N N . ALA B 1 44 ? -7.324 16.578 -1.662 1 91.5 44 ALA B N 1
ATOM 1407 C CA . ALA B 1 44 ? -8.016 15.516 -2.381 1 91.5 44 ALA B CA 1
ATOM 1408 C C . ALA B 1 44 ? -7.395 15.289 -3.756 1 91.5 44 ALA B C 1
ATOM 1410 O O . ALA B 1 44 ? -7.301 14.148 -4.219 1 91.5 44 ALA B O 1
ATOM 1411 N N . ASP B 1 45 ? -6.961 16.312 -4.359 1 93 45 ASP B N 1
ATOM 1412 C CA . ASP B 1 45 ? -6.418 16.203 -5.707 1 93 45 ASP B CA 1
ATOM 1413 C C . ASP B 1 45 ? -4.922 15.898 -5.676 1 93 45 ASP B C 1
ATOM 1415 O O . ASP B 1 45 ? -4.266 15.867 -6.715 1 93 45 ASP B O 1
ATOM 1419 N N . GLY B 1 46 ? -4.352 15.727 -4.559 1 95.44 46 GLY B N 1
ATOM 1420 C CA . GLY B 1 46 ? -3.018 15.164 -4.441 1 95.44 46 GLY B CA 1
ATOM 1421 C C . GLY B 1 46 ? -1.935 16.203 -4.273 1 95.44 46 GLY B C 1
ATOM 1422 O O . GLY B 1 46 ? -0.753 15.93 -4.48 1 95.44 46 GLY B O 1
ATOM 1423 N N . LEU B 1 47 ? -2.27 17.438 -3.914 1 95.06 47 LEU B N 1
ATOM 1424 C CA . LEU B 1 47 ? -1.309 18.516 -3.688 1 95.06 47 LEU B CA 1
ATOM 1425 C C . LEU B 1 47 ? -0.903 18.578 -2.219 1 95.06 47 LEU B C 1
ATOM 1427 O O . LEU B 1 47 ? -1.734 18.375 -1.331 1 95.06 47 LEU B O 1
ATOM 1431 N N . ALA B 1 48 ? 0.349 18.891 -2.086 1 96.38 48 ALA B N 1
ATOM 1432 C CA . ALA B 1 48 ? 0.809 19.062 -0.71 1 96.38 48 ALA B CA 1
ATOM 1433 C C . ALA B 1 48 ? 0.201 20.312 -0.08 1 96.38 48 ALA B C 1
ATOM 1435 O O . ALA B 1 48 ? 0.328 21.422 -0.623 1 96.38 48 ALA B O 1
ATOM 1436 N N . LEU B 1 49 ? -0.505 20.109 0.989 1 94.75 49 LEU B N 1
ATOM 1437 C CA . LEU B 1 49 ? -1.103 21.203 1.752 1 94.75 49 LEU B CA 1
ATOM 1438 C C . LEU B 1 49 ? -0.14 21.703 2.82 1 94.75 49 LEU B C 1
ATOM 1440 O O . LEU B 1 49 ? -0.062 22.906 3.07 1 94.75 49 LEU B O 1
ATOM 1444 N N . SER B 1 50 ? 0.519 20.797 3.471 1 96.06 50 SER B N 1
ATOM 1445 C CA . SER B 1 50 ? 1.473 21.062 4.543 1 96.06 50 SER B CA 1
ATOM 1446 C C . SER B 1 50 ? 2.465 19.922 4.707 1 96.06 50 SER B C 1
ATOM 1448 O O . SER B 1 50 ? 2.211 18.797 4.25 1 96.06 50 SER B O 1
ATOM 1450 N N . SER B 1 51 ? 3.615 20.219 5.273 1 97.31 51 SER B N 1
ATOM 1451 C CA . SER B 1 51 ? 4.633 19.203 5.539 1 97.31 51 SER B CA 1
ATOM 1452 C C . SER B 1 51 ? 5.34 19.469 6.863 1 97.31 51 SER B C 1
ATOM 1454 O O . SER B 1 51 ? 5.332 20.594 7.367 1 97.31 51 SER B O 1
ATOM 1456 N N . SER B 1 52 ? 5.82 18.406 7.355 1 97.12 52 SER B N 1
ATOM 1457 C CA . SER B 1 52 ? 6.695 18.594 8.508 1 97.12 52 SER B CA 1
ATOM 1458 C C . SER B 1 52 ? 7.969 19.328 8.117 1 97.12 52 SER B C 1
ATOM 1460 O O . SER B 1 52 ? 8.312 19.406 6.938 1 97.12 52 SER B O 1
ATOM 1462 N N . ASP B 1 53 ? 8.602 19.828 9.102 1 95 53 ASP B N 1
ATOM 1463 C CA . ASP B 1 53 ? 9.805 20.641 8.875 1 95 53 ASP B CA 1
ATOM 1464 C C . ASP B 1 53 ? 10.953 19.766 8.359 1 95 53 ASP B C 1
ATOM 1466 O O . ASP B 1 53 ? 10.984 18.562 8.602 1 95 53 ASP B O 1
ATOM 1470 N N . GLY B 1 54 ? 11.836 20.422 7.555 1 93.69 54 GLY B N 1
ATOM 1471 C CA . GLY B 1 54 ? 13.086 19.781 7.184 1 93.69 54 GLY B CA 1
ATOM 1472 C C . GLY B 1 54 ? 13.023 19.078 5.84 1 93.69 54 GLY B C 1
ATOM 1473 O O . GLY B 1 54 ? 14.031 18.547 5.363 1 93.69 54 GLY B O 1
ATOM 1474 N N . MET B 1 55 ? 11.898 19.109 5.176 1 94.12 55 MET B N 1
ATOM 1475 C CA . MET B 1 55 ? 11.789 18.469 3.875 1 94.12 55 MET B CA 1
ATOM 1476 C C . MET B 1 55 ? 12.109 19.438 2.748 1 94.12 55 MET B C 1
ATOM 1478 O O . MET B 1 55 ? 11.664 20.594 2.773 1 94.12 55 MET B O 1
ATOM 1482 N N . ARG B 1 56 ? 12.93 18.938 1.8 1 96.12 56 ARG B N 1
ATOM 1483 C CA . ARG B 1 56 ? 13.133 19.703 0.58 1 96.12 56 ARG B CA 1
ATOM 1484 C C . ARG B 1 56 ? 11.859 19.75 -0.259 1 96.12 56 ARG B C 1
ATOM 1486 O O . ARG B 1 56 ? 11.102 18.781 -0.298 1 96.12 56 ARG B O 1
ATOM 1493 N N . ARG B 1 57 ? 11.672 20.766 -0.908 1 95.69 57 ARG B N 1
ATOM 1494 C CA . ARG B 1 57 ? 10.492 20.969 -1.745 1 95.69 57 ARG B CA 1
ATOM 1495 C C . ARG B 1 57 ? 10.344 19.828 -2.756 1 95.69 57 ARG B C 1
ATOM 1497 O O . ARG B 1 57 ? 9.242 19.312 -2.967 1 95.69 57 ARG B O 1
ATOM 1504 N N . ARG B 1 58 ? 11.414 19.422 -3.389 1 96.06 58 ARG B N 1
ATOM 1505 C CA . ARG B 1 58 ? 11.383 18.359 -4.391 1 96.06 58 ARG B CA 1
ATOM 1506 C C . ARG B 1 58 ? 10.906 17.047 -3.781 1 96.06 58 ARG B C 1
ATOM 1508 O O . ARG B 1 58 ? 10.211 16.266 -4.434 1 96.06 58 ARG B O 1
ATOM 1515 N N . ASP B 1 59 ? 11.297 16.844 -2.564 1 97.19 59 ASP B N 1
ATOM 1516 C CA . ASP B 1 59 ? 10.875 15.625 -1.873 1 97.19 59 ASP B CA 1
ATOM 1517 C C . ASP B 1 59 ? 9.383 15.672 -1.553 1 97.19 59 ASP B C 1
ATOM 1519 O O . ASP B 1 59 ? 8.68 14.664 -1.687 1 97.19 59 ASP B O 1
ATOM 1523 N N . ILE B 1 60 ? 8.898 16.812 -1.154 1 97.81 60 ILE B N 1
ATOM 1524 C CA . ILE B 1 60 ? 7.48 17 -0.857 1 97.81 60 ILE B CA 1
ATOM 1525 C C . ILE B 1 60 ? 6.648 16.75 -2.115 1 97.81 60 ILE B C 1
ATOM 1527 O O . ILE B 1 60 ? 5.672 15.992 -2.08 1 97.81 60 ILE B O 1
ATOM 1531 N N . GLU B 1 61 ? 7.09 17.328 -3.191 1 97.44 61 GLU B N 1
ATOM 1532 C CA . GLU B 1 61 ? 6.383 17.203 -4.461 1 97.44 61 GLU B CA 1
ATOM 1533 C C . GLU B 1 61 ? 6.395 15.766 -4.957 1 97.44 61 GLU B C 1
ATOM 1535 O O . GLU B 1 61 ? 5.387 15.266 -5.461 1 97.44 61 GLU B O 1
ATOM 1540 N N . HIS B 1 62 ? 7.512 15.156 -4.793 1 97.69 62 HIS B N 1
ATOM 1541 C CA . HIS B 1 62 ? 7.621 13.758 -5.199 1 97.69 62 HIS B CA 1
ATOM 1542 C C . HIS B 1 62 ? 6.711 12.867 -4.359 1 97.69 62 HIS B C 1
ATOM 1544 O O . HIS B 1 62 ? 5.988 12.031 -4.898 1 97.69 62 HIS B O 1
ATOM 1550 N N . LEU B 1 63 ? 6.695 13.086 -3.062 1 97.69 63 LEU B N 1
ATOM 1551 C CA . LEU B 1 63 ? 5.859 12.289 -2.172 1 97.69 63 LEU B CA 1
ATOM 1552 C C . LEU B 1 63 ? 4.379 12.516 -2.471 1 97.69 63 LEU B C 1
ATOM 1554 O O . LEU B 1 63 ? 3.588 11.57 -2.463 1 97.69 63 LEU B O 1
ATOM 1558 N N . ALA B 1 64 ? 4.078 13.742 -2.742 1 98.38 64 ALA B N 1
ATOM 1559 C CA . ALA B 1 64 ? 2.697 14.055 -3.105 1 98.38 64 ALA B CA 1
ATOM 1560 C C . ALA B 1 64 ? 2.275 13.289 -4.359 1 98.38 64 ALA B C 1
ATOM 1562 O O . ALA B 1 64 ? 1.188 12.711 -4.402 1 98.38 64 ALA B O 1
ATOM 1563 N N . ALA B 1 65 ? 3.131 13.281 -5.367 1 98.25 65 ALA B N 1
ATOM 1564 C CA . ALA B 1 65 ? 2.857 12.547 -6.602 1 98.25 65 ALA B CA 1
ATOM 1565 C C . ALA B 1 65 ? 2.699 11.055 -6.332 1 98.25 65 ALA B C 1
ATOM 1567 O O . ALA B 1 65 ? 1.78 10.422 -6.855 1 98.25 65 ALA B O 1
ATOM 1568 N N . VAL B 1 66 ? 3.572 10.539 -5.559 1 98.31 66 VAL B N 1
ATOM 1569 C CA . VAL B 1 66 ? 3.547 9.125 -5.195 1 98.31 66 VAL B CA 1
ATOM 1570 C C . VAL B 1 66 ? 2.234 8.805 -4.484 1 98.31 66 VAL B C 1
ATOM 1572 O O . VAL B 1 66 ? 1.541 7.852 -4.852 1 98.31 66 VAL B O 1
ATOM 1575 N N . CYS B 1 67 ? 1.831 9.562 -3.529 1 98.56 67 CYS B N 1
ATOM 1576 C CA . CYS B 1 67 ? 0.614 9.336 -2.756 1 98.56 67 CYS B CA 1
ATOM 1577 C C . CYS B 1 67 ? -0.622 9.453 -3.639 1 98.56 67 CYS B C 1
ATOM 1579 O O . CYS B 1 67 ? -1.549 8.648 -3.525 1 98.56 67 CYS B O 1
ATOM 1581 N N . SER B 1 68 ? -0.656 10.438 -4.508 1 98.19 68 SER B N 1
ATOM 1582 C CA . SER B 1 68 ? -1.758 10.586 -5.453 1 98.19 68 SER B CA 1
ATOM 1583 C C . SER B 1 68 ? -1.888 9.359 -6.352 1 98.19 68 SER B C 1
ATOM 1585 O O . SER B 1 68 ? -2.992 8.859 -6.574 1 98.19 68 SER B O 1
ATOM 1587 N N . GLY B 1 69 ? -0.737 8.906 -6.844 1 98.38 69 GLY B N 1
ATOM 1588 C CA . GLY B 1 69 ? -0.718 7.699 -7.656 1 98.38 69 GLY B CA 1
ATOM 1589 C C . GLY B 1 69 ? -1.22 6.477 -6.914 1 98.38 69 GLY B C 1
ATOM 1590 O O . GLY B 1 69 ? -2.027 5.707 -7.441 1 98.38 69 GLY B O 1
ATOM 1591 N N . PHE B 1 70 ? -0.744 6.301 -5.668 1 98.62 70 PHE B N 1
ATOM 1592 C CA . PHE B 1 70 ? -1.203 5.188 -4.84 1 98.62 70 PHE B CA 1
ATOM 1593 C C . PHE B 1 70 ? -2.715 5.242 -4.652 1 98.62 70 PHE B C 1
ATOM 1595 O O . PHE B 1 70 ? -3.398 4.223 -4.785 1 98.62 70 PHE B O 1
ATOM 1602 N N . HIS B 1 71 ? -3.191 6.375 -4.375 1 97.62 71 HIS B N 1
ATOM 1603 C CA . HIS B 1 71 ? -4.625 6.531 -4.168 1 97.62 71 HIS B CA 1
ATOM 1604 C C . HIS B 1 71 ? -5.406 6.191 -5.434 1 97.62 71 HIS B C 1
ATOM 1606 O O . HIS B 1 71 ? -6.422 5.492 -5.371 1 97.62 71 HIS B O 1
ATOM 1612 N N . GLY B 1 72 ? -4.957 6.699 -6.555 1 98.12 72 GLY B N 1
ATOM 1613 C CA . GLY B 1 72 ? -5.594 6.395 -7.824 1 98.12 72 GLY B CA 1
ATOM 1614 C C . GLY B 1 72 ? -5.66 4.906 -8.117 1 98.12 72 GLY B C 1
ATOM 1615 O O . GLY B 1 72 ? -6.703 4.391 -8.523 1 98.12 72 GLY B O 1
ATOM 1616 N N . LEU B 1 73 ? -4.582 4.273 -7.949 1 98.19 73 LEU B N 1
ATOM 1617 C CA . LEU B 1 73 ? -4.512 2.84 -8.203 1 98.19 73 LEU B CA 1
ATOM 1618 C C . LEU B 1 73 ? -5.414 2.076 -7.234 1 98.19 73 LEU B C 1
ATOM 1620 O O . LEU B 1 73 ? -6.125 1.154 -7.637 1 98.19 73 LEU B O 1
ATOM 1624 N N . ALA B 1 74 ? -5.371 2.438 -5.992 1 98.31 74 ALA B N 1
ATOM 1625 C CA . ALA B 1 74 ? -6.211 1.792 -4.988 1 98.31 74 ALA B CA 1
ATOM 1626 C C . ALA B 1 74 ? -7.691 1.992 -5.297 1 98.31 74 ALA B C 1
ATOM 1628 O O . ALA B 1 74 ? -8.484 1.052 -5.207 1 98.31 74 ALA B O 1
ATOM 1629 N N . ARG B 1 75 ? -8.023 3.195 -5.637 1 97.44 75 ARG B N 1
ATOM 1630 C CA . ARG B 1 75 ? -9.406 3.494 -6.016 1 97.44 75 ARG B CA 1
ATOM 1631 C C . ARG B 1 75 ? -9.836 2.662 -7.219 1 97.44 75 ARG B C 1
ATOM 1633 O O . ARG B 1 75 ? -10.938 2.117 -7.238 1 97.44 75 ARG B O 1
ATOM 1640 N N . SER B 1 76 ? -9.008 2.617 -8.227 1 97.94 76 SER B N 1
ATOM 1641 C CA . SER B 1 76 ? -9.289 1.828 -9.422 1 97.94 76 SER B CA 1
ATOM 1642 C C . SER B 1 76 ? -9.562 0.37 -9.07 1 97.94 76 SER B C 1
ATOM 1644 O O . SER B 1 76 ? -10.508 -0.229 -9.578 1 97.94 76 SER B O 1
ATOM 1646 N N . ALA B 1 77 ? -8.703 -0.213 -8.227 1 97.56 77 ALA B N 1
ATOM 1647 C CA . ALA B 1 77 ? -8.898 -1.585 -7.766 1 97.56 77 ALA B CA 1
ATOM 1648 C C . ALA B 1 77 ? -10.211 -1.719 -6.996 1 97.56 77 ALA B C 1
ATOM 1650 O O . ALA B 1 77 ? -10.977 -2.658 -7.219 1 97.56 77 ALA B O 1
ATOM 1651 N N . GLY B 1 78 ? -10.445 -0.808 -6.055 1 97.62 78 GLY B N 1
ATOM 1652 C CA . GLY B 1 78 ? -11.68 -0.833 -5.293 1 97.62 78 GLY B CA 1
ATOM 1653 C C . GLY B 1 78 ? -12.922 -0.816 -6.168 1 97.62 78 GLY B C 1
ATOM 1654 O O . GLY B 1 78 ? -13.891 -1.523 -5.891 1 97.62 78 GLY B O 1
ATOM 1655 N N . GLU B 1 79 ? -12.906 0.03 -7.16 1 97.56 79 GLU B N 1
ATOM 1656 C CA . GLU B 1 79 ? -14.031 0.132 -8.086 1 97.56 79 GLU B CA 1
ATOM 1657 C C . GLU B 1 79 ? -14.219 -1.165 -8.867 1 97.56 79 GLU B C 1
ATOM 1659 O O . GLU B 1 79 ? -15.336 -1.686 -8.961 1 97.56 79 GLU B O 1
ATOM 1664 N N . ARG B 1 80 ? -13.18 -1.706 -9.391 1 95.81 80 ARG B N 1
ATOM 1665 C CA . ARG B 1 80 ? -13.242 -2.898 -10.227 1 95.81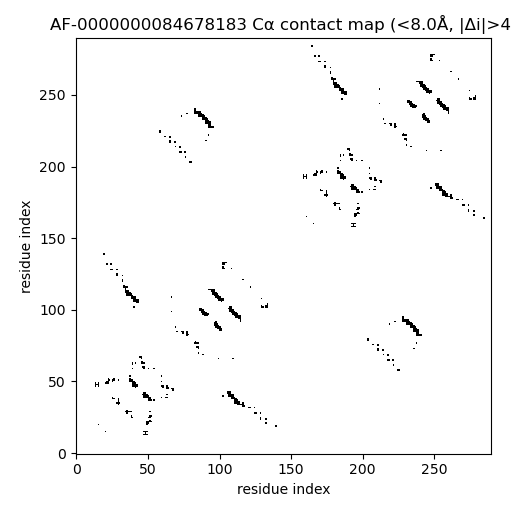 80 ARG B CA 1
ATOM 1666 C C . ARG B 1 80 ? -13.758 -4.098 -9.438 1 95.81 80 ARG B C 1
ATOM 1668 O O . ARG B 1 80 ? -14.547 -4.895 -9.945 1 95.81 80 ARG B O 1
ATOM 1675 N N . PHE B 1 81 ? -13.289 -4.191 -8.195 1 95.12 81 PHE B N 1
ATOM 1676 C CA . PHE B 1 81 ? -13.617 -5.371 -7.41 1 95.12 81 PHE B CA 1
ATOM 1677 C C . PHE B 1 81 ? -14.766 -5.078 -6.445 1 95.12 81 PHE B C 1
ATOM 1679 O O . PHE B 1 81 ? -15.133 -5.926 -5.633 1 95.12 81 PHE B O 1
ATOM 1686 N N . GLU B 1 82 ? -15.344 -3.859 -6.535 1 96.44 82 GLU B N 1
ATOM 1687 C CA . GLU B 1 82 ? -16.516 -3.438 -5.766 1 96.44 82 GLU B CA 1
ATOM 1688 C C . GLU B 1 82 ? -16.297 -3.656 -4.27 1 96.44 82 GLU B C 1
ATOM 1690 O O . GLU B 1 82 ? -17.125 -4.277 -3.604 1 96.44 82 GLU B O 1
ATOM 1695 N N . VAL B 1 83 ? -15.211 -3.094 -3.826 1 96.31 83 VAL B N 1
ATOM 1696 C CA . VAL B 1 83 ? -14.852 -3.373 -2.441 1 96.31 83 VAL B CA 1
ATOM 1697 C C . VAL B 1 83 ? -14.734 -2.062 -1.663 1 96.31 83 VAL B C 1
ATOM 1699 O O . VAL B 1 83 ? -14.102 -2.014 -0.608 1 96.31 83 VAL B O 1
ATOM 1702 N N . GLY B 1 84 ? -15.281 -0.972 -2.094 1 96.19 84 GLY B N 1
ATOM 1703 C CA . GLY B 1 84 ? -15.469 0.264 -1.352 1 96.19 84 GLY B CA 1
ATOM 1704 C C . GLY B 1 84 ? -14.266 1.188 -1.419 1 96.19 84 GLY B C 1
ATOM 1705 O O . GLY B 1 84 ? -13.398 1.025 -2.279 1 96.19 84 GLY B O 1
ATOM 1706 N N . GLU B 1 85 ? -14.25 2.191 -0.562 1 96.25 85 GLU B N 1
ATOM 1707 C CA . GLU B 1 85 ? -13.266 3.271 -0.578 1 96.25 85 GLU B CA 1
ATOM 1708 C C . GLU B 1 85 ? -11.961 2.84 0.08 1 96.25 85 GLU B C 1
ATOM 1710 O O . GLU B 1 85 ? -11.945 1.905 0.883 1 96.25 85 GLU B O 1
ATOM 1715 N N . VAL B 1 86 ? -10.938 3.564 -0.256 1 96.62 86 VAL B N 1
ATOM 1716 C CA . VAL B 1 86 ? -9.617 3.312 0.316 1 96.62 86 VAL B CA 1
ATOM 1717 C C . VAL B 1 86 ? -9.578 3.807 1.761 1 96.62 86 VAL B C 1
ATOM 1719 O O . VAL B 1 86 ? -9.945 4.953 2.041 1 96.62 86 VAL B O 1
ATOM 1722 N N . ARG B 1 87 ? -9.078 2.949 2.678 1 96.38 87 ARG B N 1
ATOM 1723 C CA . ARG B 1 87 ? -8.984 3.322 4.086 1 96.38 87 ARG B CA 1
ATOM 1724 C C . ARG B 1 87 ? -7.527 3.549 4.488 1 96.38 87 ARG B C 1
ATOM 1726 O O . ARG B 1 87 ? -7.246 4.32 5.406 1 96.38 87 ARG B O 1
ATOM 1733 N N . GLN B 1 88 ? -6.699 2.836 3.836 1 96.12 88 GLN B N 1
ATOM 1734 C CA . GLN B 1 88 ? -5.289 2.951 4.191 1 96.12 88 GLN B CA 1
ATOM 1735 C C . GLN B 1 88 ? -4.398 2.277 3.15 1 96.12 88 GLN B C 1
ATOM 1737 O O . GLN B 1 88 ? -4.773 1.248 2.582 1 96.12 88 GLN B O 1
ATOM 1742 N N . THR B 1 89 ? -3.23 2.867 2.863 1 97.94 89 THR B N 1
ATOM 1743 C CA . THR B 1 89 ? -2.15 2.234 2.113 1 97.94 89 THR B CA 1
ATOM 1744 C C . THR B 1 89 ? -0.866 2.203 2.936 1 97.94 89 THR B C 1
ATOM 1746 O O . THR B 1 89 ? -0.47 3.215 3.518 1 97.94 89 THR B O 1
ATOM 1749 N N . MET B 1 90 ? -0.327 1.085 3.037 1 97.19 90 MET B N 1
ATOM 1750 C CA . MET B 1 90 ? 0.948 0.899 3.723 1 97.19 90 MET B CA 1
ATOM 1751 C C . MET B 1 90 ? 1.972 0.244 2.803 1 97.19 90 MET B C 1
ATOM 1753 O O . MET B 1 90 ? 1.686 -0.778 2.176 1 97.19 90 MET B O 1
ATOM 1757 N N . VAL B 1 91 ? 3.129 0.825 2.715 1 97.69 91 VAL B N 1
ATOM 1758 C CA . VAL B 1 91 ? 4.234 0.259 1.95 1 97.69 91 VAL B CA 1
ATOM 1759 C C . VAL B 1 91 ? 5.418 -0.018 2.877 1 97.69 91 VAL B C 1
ATOM 1761 O O . VAL B 1 91 ? 5.863 0.87 3.607 1 97.69 91 VAL B O 1
ATOM 1764 N N . MET B 1 92 ? 5.793 -1.271 2.912 1 96.81 92 MET B N 1
ATOM 1765 C CA . MET B 1 92 ? 7.02 -1.644 3.613 1 96.81 92 MET B CA 1
ATOM 1766 C C . MET B 1 92 ? 8.203 -1.688 2.65 1 96.81 92 MET B C 1
ATOM 1768 O O . MET B 1 92 ? 8.156 -2.379 1.632 1 96.81 92 MET B O 1
ATOM 1772 N N . LEU B 1 93 ? 9.219 -0.878 2.939 1 97.31 93 LEU B N 1
ATOM 1773 C CA . LEU B 1 93 ? 10.5 -0.92 2.25 1 97.31 93 LEU B CA 1
ATOM 1774 C C . LEU B 1 93 ? 11.586 -1.494 3.156 1 97.31 93 LEU B C 1
ATOM 1776 O O . LEU B 1 93 ? 11.328 -1.801 4.32 1 97.31 93 LEU B O 1
ATOM 1780 N N . GLU B 1 94 ? 12.773 -1.723 2.68 1 96.62 94 GLU B N 1
ATOM 1781 C CA . GLU B 1 94 ? 13.867 -2.303 3.453 1 96.62 94 GLU B CA 1
ATOM 1782 C C . GLU B 1 94 ? 14.156 -1.477 4.703 1 96.62 94 GLU B C 1
ATOM 1784 O O . GLU B 1 94 ? 14.344 -2.029 5.789 1 96.62 94 GLU B O 1
ATOM 1789 N N . ASP B 1 95 ? 14.07 -0.136 4.582 1 97.12 95 ASP B N 1
ATOM 1790 C CA . ASP B 1 95 ? 14.547 0.697 5.684 1 97.12 95 ASP B CA 1
ATOM 1791 C C . ASP B 1 95 ? 13.492 1.72 6.098 1 97.12 95 ASP B C 1
ATOM 1793 O O . ASP B 1 95 ? 13.797 2.695 6.785 1 97.12 95 ASP B O 1
ATOM 1797 N N . ALA B 1 96 ? 12.203 1.476 5.609 1 97.12 96 ALA B N 1
ATOM 1798 C CA . ALA B 1 96 ? 11.195 2.488 5.922 1 97.12 96 ALA B CA 1
ATOM 1799 C C . ALA B 1 96 ? 9.789 1.94 5.73 1 97.12 96 ALA B C 1
ATOM 1801 O O . ALA B 1 96 ? 9.602 0.901 5.094 1 97.12 96 ALA B O 1
ATOM 1802 N N . TYR B 1 97 ? 8.898 2.613 6.34 1 97.38 97 TYR B N 1
ATOM 1803 C CA . TYR B 1 97 ? 7.477 2.467 6.051 1 97.38 97 TYR B CA 1
ATOM 1804 C C . TYR B 1 97 ? 6.898 3.762 5.488 1 97.38 97 TYR B C 1
ATOM 1806 O O . TYR B 1 97 ? 7.273 4.855 5.918 1 97.38 97 TYR B O 1
ATOM 1814 N N . LEU B 1 98 ? 6 3.584 4.543 1 98 98 LEU B N 1
ATOM 1815 C CA . LEU B 1 98 ? 5.156 4.68 4.082 1 98 98 LEU B CA 1
ATOM 1816 C C . LEU B 1 98 ? 3.688 4.402 4.391 1 98 98 LEU B C 1
ATOM 1818 O O . LEU B 1 98 ? 3.148 3.369 3.988 1 98 98 LEU B O 1
ATOM 1822 N N . PHE B 1 99 ? 3.096 5.301 5.152 1 98.12 99 PHE B N 1
ATOM 1823 C CA . PHE B 1 99 ? 1.677 5.215 5.48 1 98.12 99 PHE B CA 1
ATOM 1824 C C . PHE B 1 99 ? 0.898 6.34 4.809 1 98.12 99 PHE B C 1
ATOM 1826 O O . PHE B 1 99 ? 1.316 7.5 4.848 1 98.12 99 PHE B O 1
ATOM 1833 N N . ILE B 1 100 ? -0.191 6.004 4.215 1 98.38 100 ILE B N 1
ATOM 1834 C CA . ILE B 1 100 ? -1.099 6.98 3.621 1 98.38 100 ILE B CA 1
ATOM 1835 C C . ILE B 1 100 ? -2.529 6.695 4.074 1 98.38 100 ILE B C 1
ATOM 1837 O O . ILE B 1 100 ? -3.041 5.59 3.883 1 98.38 100 ILE B O 1
ATOM 1841 N N . THR B 1 101 ? -3.143 7.629 4.684 1 97.81 101 THR B N 1
ATOM 1842 C CA . THR B 1 101 ? -4.504 7.441 5.172 1 97.81 101 THR B CA 1
ATOM 1843 C C . THR B 1 101 ? -5.336 8.695 4.941 1 97.81 101 THR B C 1
ATOM 1845 O O . THR B 1 101 ? -4.793 9.797 4.82 1 97.81 101 THR B O 1
ATOM 1848 N N . PRO B 1 102 ? -6.633 8.531 4.852 1 96.94 102 PRO B N 1
ATOM 1849 C CA . PRO B 1 102 ? -7.48 9.727 4.848 1 96.94 102 PRO B CA 1
ATOM 1850 C C . PRO B 1 102 ? -7.312 10.57 6.109 1 96.94 102 PRO B C 1
ATOM 1852 O O . PRO B 1 102 ? -7.145 10.023 7.203 1 96.94 102 PRO B O 1
ATOM 1855 N N . ALA B 1 103 ? -7.398 11.875 5.965 1 96 103 ALA B N 1
ATOM 1856 C CA . ALA B 1 103 ? -7.234 12.789 7.094 1 96 103 ALA B CA 1
ATOM 1857 C C . ALA B 1 103 ? -8.469 13.672 7.27 1 96 103 ALA B C 1
ATOM 1859 O O . ALA B 1 103 ? -8.445 14.633 8.039 1 96 103 ALA B O 1
ATOM 1860 N N . GLY B 1 104 ? -9.516 13.438 6.57 1 91.12 104 GLY B N 1
ATOM 1861 C CA . GLY B 1 104 ? -10.727 14.234 6.629 1 91.12 104 GLY B CA 1
ATOM 1862 C C . GLY B 1 104 ? -10.773 15.336 5.586 1 91.12 104 GLY B C 1
ATOM 1863 O O . GLY B 1 104 ? -9.727 15.766 5.09 1 91.12 104 GLY B O 1
ATOM 1864 N N . HIS B 1 105 ? -12.031 15.727 5.219 1 87.25 105 HIS B N 1
ATOM 1865 C CA . HIS B 1 105 ? -12.289 16.812 4.277 1 87.25 105 HIS B CA 1
ATOM 1866 C C . HIS B 1 105 ? -11.609 16.562 2.939 1 87.25 105 HIS B C 1
ATOM 1868 O O . HIS B 1 105 ? -11.047 17.484 2.338 1 87.25 105 HIS B O 1
ATOM 1874 N N . GLY B 1 106 ? -11.445 15.289 2.588 1 90.44 106 GLY B N 1
ATOM 1875 C CA . GLY B 1 106 ? -10.867 14.922 1.307 1 90.44 106 GLY B CA 1
ATOM 1876 C C . GLY B 1 106 ? -9.352 14.891 1.324 1 90.44 106 GLY B C 1
ATOM 1877 O O . GLY B 1 106 ? -8.719 14.539 0.326 1 90.44 106 GLY B O 1
ATOM 1878 N N . SER B 1 107 ? -8.789 15.227 2.506 1 95.31 107 SER B N 1
ATOM 1879 C CA . SER B 1 107 ? -7.332 15.258 2.613 1 95.31 107 SER B CA 1
ATOM 1880 C C . SER B 1 107 ? -6.773 13.883 2.979 1 95.31 107 SER B C 1
ATOM 1882 O O . SER B 1 107 ? -7.531 12.969 3.297 1 95.31 107 SER B O 1
ATOM 1884 N N . ARG B 1 108 ? -5.414 13.773 2.775 1 97.25 108 ARG B N 1
ATOM 1885 C CA . ARG B 1 108 ? -4.695 12.555 3.133 1 97.25 108 ARG B CA 1
ATOM 1886 C C . ARG B 1 108 ? -3.414 12.883 3.893 1 97.25 108 ARG B C 1
ATOM 1888 O O . ARG B 1 108 ? -2.76 13.891 3.617 1 97.25 108 ARG B O 1
ATOM 1895 N N . LEU B 1 109 ? -3.135 12.031 4.82 1 97.94 109 LEU B N 1
ATOM 1896 C CA . LEU B 1 109 ? -1.887 12.109 5.574 1 97.94 109 LEU B CA 1
ATOM 1897 C C . LEU B 1 109 ? -0.906 11.031 5.113 1 97.94 109 LEU B C 1
ATOM 1899 O O . LEU B 1 109 ? -1.251 9.852 5.062 1 97.94 109 LEU B O 1
ATOM 1903 N N . ALA B 1 110 ? 0.263 11.484 4.688 1 98.5 110 ALA B N 1
ATOM 1904 C CA . ALA B 1 110 ? 1.363 10.578 4.348 1 98.5 110 ALA B CA 1
ATOM 1905 C C . ALA B 1 110 ? 2.49 10.688 5.371 1 98.5 110 ALA B C 1
ATOM 1907 O O . ALA B 1 110 ? 2.936 11.789 5.707 1 98.5 110 ALA B O 1
ATOM 1908 N N . VAL B 1 111 ? 2.936 9.523 5.836 1 98.31 111 VAL B N 1
ATOM 1909 C CA . VAL B 1 111 ? 3.996 9.5 6.836 1 98.31 111 VAL B CA 1
ATOM 1910 C C . VAL B 1 111 ? 5.082 8.508 6.414 1 98.31 111 VAL B C 1
ATOM 1912 O O . VAL B 1 111 ? 4.789 7.348 6.109 1 98.31 111 VAL B O 1
ATOM 1915 N N . LEU B 1 112 ? 6.246 8.969 6.328 1 97.69 112 LEU B N 1
ATOM 1916 C CA . LEU B 1 112 ? 7.434 8.148 6.125 1 97.69 112 LEU B CA 1
ATOM 1917 C C . LEU B 1 112 ? 8.141 7.879 7.449 1 97.69 112 LEU B C 1
ATOM 1919 O O . LEU B 1 112 ? 8.492 8.812 8.172 1 97.69 112 LEU B O 1
ATOM 1923 N N . SER B 1 113 ? 8.273 6.621 7.797 1 97.75 113 SER B N 1
ATOM 1924 C CA . SER B 1 113 ? 8.93 6.234 9.039 1 97.75 113 SER B CA 1
ATOM 1925 C C . SER B 1 113 ? 10.07 5.254 8.789 1 97.75 113 SER B C 1
ATOM 1927 O O . SER B 1 113 ? 10.125 4.629 7.723 1 97.75 113 SER B O 1
ATOM 1929 N N . GLU B 1 114 ? 10.961 5.145 9.734 1 96.12 114 GLU B N 1
ATOM 1930 C CA . GLU B 1 114 ? 12.039 4.168 9.672 1 96.12 114 GLU B CA 1
ATOM 1931 C C . GLU B 1 114 ? 11.523 2.754 9.922 1 96.12 114 GLU B C 1
ATOM 1933 O O . GLU B 1 114 ? 10.414 2.576 10.43 1 96.12 114 GLU B O 1
ATOM 1938 N N . ALA B 1 115 ? 12.344 1.753 9.633 1 92.19 115 ALA B N 1
ATOM 1939 C CA . ALA B 1 115 ? 11.977 0.342 9.711 1 92.19 115 ALA B CA 1
ATOM 1940 C C . ALA B 1 115 ? 11.766 -0.093 11.156 1 92.19 115 ALA B C 1
ATOM 1942 O O . ALA B 1 115 ? 10.984 -1.011 11.43 1 92.19 115 ALA B O 1
ATOM 1943 N N . GLY B 1 116 ? 12.367 0.557 12.141 1 89.81 116 GLY B N 1
ATOM 1944 C CA . GLY B 1 116 ? 12.25 0.193 13.547 1 89.81 116 GLY B CA 1
ATOM 1945 C C . GLY B 1 116 ? 11.016 0.772 14.211 1 89.81 116 GLY B C 1
ATOM 1946 O O . GLY B 1 116 ? 10.812 0.592 15.414 1 89.81 116 GLY B O 1
ATOM 1947 N N . THR B 1 117 ? 10.133 1.247 13.414 1 91.81 117 THR B N 1
ATOM 1948 C CA . THR B 1 117 ? 8.961 1.925 13.953 1 91.81 117 THR B CA 1
ATOM 1949 C C . THR B 1 117 ? 7.945 0.913 14.477 1 91.81 117 THR B C 1
ATOM 1951 O O . THR B 1 117 ? 7.723 -0.128 13.859 1 91.81 117 THR B O 1
ATOM 1954 N N . ASP B 1 118 ? 7.383 1.241 15.609 1 93.06 118 ASP B N 1
ATOM 1955 C CA . ASP B 1 118 ? 6.203 0.529 16.094 1 93.06 118 ASP B CA 1
ATOM 1956 C C . ASP B 1 118 ? 4.961 0.938 15.297 1 93.06 118 ASP B C 1
ATOM 1958 O O . ASP B 1 118 ? 4.41 2.02 15.516 1 93.06 118 ASP B O 1
ATOM 1962 N N . VAL B 1 119 ? 4.508 0.037 14.445 1 91.56 119 VAL B N 1
ATOM 1963 C CA . VAL B 1 119 ? 3.424 0.345 13.516 1 91.56 119 VAL B CA 1
ATOM 1964 C C . VAL B 1 119 ? 2.139 0.623 14.289 1 91.56 119 VAL B C 1
ATOM 1966 O O . VAL B 1 119 ? 1.367 1.513 13.93 1 91.56 119 VAL B O 1
ATOM 1969 N N . GLY B 1 120 ? 1.924 -0.199 15.336 1 91.94 120 GLY B N 1
ATOM 1970 C CA . GLY B 1 120 ? 0.759 0.036 16.172 1 91.94 120 GLY B CA 1
ATOM 1971 C C . GLY B 1 120 ? 0.765 1.402 16.828 1 91.94 120 GLY B C 1
ATOM 1972 O O . GLY B 1 120 ? -0.243 2.113 16.812 1 91.94 120 GLY B O 1
ATOM 1973 N N . GLN B 1 121 ? 1.834 1.75 17.359 1 94.5 121 GLN B N 1
ATOM 1974 C CA . GLN B 1 121 ? 1.964 3.07 17.969 1 94.5 121 GLN B CA 1
ATOM 1975 C C . GLN B 1 121 ? 1.821 4.176 16.922 1 94.5 121 GLN B C 1
ATOM 1977 O O . GLN B 1 121 ? 1.149 5.18 17.156 1 94.5 121 GLN B O 1
ATOM 1982 N N . LEU B 1 122 ? 2.477 4.055 15.836 1 95.69 122 LEU B N 1
ATOM 1983 C CA . LEU B 1 122 ? 2.398 5.047 14.773 1 95.69 122 LEU B CA 1
ATOM 1984 C C . LEU B 1 122 ? 0.959 5.223 14.297 1 95.69 122 LEU B C 1
ATOM 1986 O O . LEU B 1 122 ? 0.479 6.352 14.164 1 95.69 122 LEU B O 1
ATOM 1990 N N . ALA B 1 123 ? 0.293 4.145 14.102 1 94.44 123 ALA B N 1
ATOM 1991 C CA . ALA B 1 123 ? -1.106 4.191 13.688 1 94.44 123 ALA B CA 1
ATOM 1992 C C . ALA B 1 123 ? -1.953 4.961 14.703 1 94.44 123 ALA B C 1
ATOM 1994 O O . ALA B 1 123 ? -2.816 5.754 14.32 1 94.44 123 ALA B O 1
ATOM 1995 N N . HIS B 1 124 ? -1.653 4.672 15.898 1 96.12 124 HIS B N 1
ATOM 1996 C CA . HIS B 1 124 ? -2.365 5.363 16.969 1 96.12 124 HIS B CA 1
ATOM 1997 C C . HIS B 1 124 ? -2.098 6.863 16.922 1 96.12 124 HIS B C 1
ATOM 1999 O O . HIS B 1 124 ? -3.031 7.664 16.984 1 96.12 124 HIS B O 1
ATOM 2005 N N . GLU B 1 125 ? -0.859 7.25 16.781 1 96.44 125 GLU B N 1
ATOM 2006 C CA . GLU B 1 125 ? -0.479 8.656 16.734 1 96.44 125 GLU B CA 1
ATOM 2007 C C . GLU B 1 125 ? -1.051 9.352 15.508 1 96.44 125 GLU B C 1
ATOM 2009 O O . GLU B 1 125 ? -1.455 10.516 15.57 1 96.44 125 GLU B O 1
ATOM 2014 N N . MET B 1 126 ? -1.079 8.656 14.406 1 97.56 126 MET B N 1
ATOM 2015 C CA . MET B 1 126 ? -1.672 9.203 13.195 1 97.56 126 MET B CA 1
ATOM 2016 C C . MET B 1 126 ? -3.166 9.445 13.375 1 97.56 126 MET B C 1
ATOM 2018 O O . MET B 1 126 ? -3.691 10.477 12.953 1 97.56 126 MET B O 1
ATOM 2022 N N . ALA B 1 127 ? -3.824 8.508 14.047 1 96.38 127 ALA B N 1
ATOM 2023 C CA . ALA B 1 127 ? -5.25 8.68 14.328 1 96.38 127 ALA B CA 1
ATOM 2024 C C . ALA B 1 127 ? -5.5 9.922 15.18 1 96.38 127 ALA B C 1
ATOM 2026 O O . ALA B 1 127 ? -6.43 10.688 14.914 1 96.38 127 ALA B O 1
ATOM 2027 N N . LEU B 1 128 ? -4.664 10.125 16.172 1 96.31 128 LEU B N 1
ATOM 2028 C CA . LEU B 1 128 ? -4.77 11.305 17.031 1 96.31 128 LEU B CA 1
ATOM 2029 C C . LEU B 1 128 ? -4.566 12.578 16.219 1 96.31 128 LEU B C 1
ATOM 2031 O O . LEU B 1 128 ? -5.32 13.547 16.375 1 96.31 128 LEU B O 1
ATOM 2035 N N . LEU B 1 129 ? -3.643 12.562 15.359 1 96.31 129 LEU B N 1
ATOM 2036 C CA . LEU B 1 129 ? -3.357 13.727 14.523 1 96.31 129 LEU B CA 1
ATOM 2037 C C . LEU B 1 129 ? -4.527 14.031 13.594 1 96.31 129 LEU B C 1
ATOM 2039 O O . LEU B 1 129 ? -4.902 15.195 13.422 1 96.31 129 LEU B O 1
ATOM 2043 N N . VAL B 1 130 ? -5.059 13.023 13.023 1 96.31 130 VAL B N 1
ATOM 2044 C CA . VAL B 1 130 ? -6.172 13.203 12.094 1 96.31 130 VAL B CA 1
ATOM 2045 C C . VAL B 1 130 ? -7.363 13.812 12.828 1 96.31 130 VAL B C 1
ATOM 2047 O O . VAL B 1 130 ? -8.039 14.703 12.297 1 96.31 130 VAL B O 1
ATOM 2050 N N . ARG B 1 131 ? -7.559 13.336 14.047 1 95.19 131 ARG B N 1
ATOM 2051 C CA . ARG B 1 131 ? -8.633 13.898 14.852 1 95.19 131 ARG B CA 1
ATOM 2052 C C . ARG B 1 131 ? -8.383 15.367 15.164 1 95.19 131 ARG B C 1
ATOM 2054 O O . ARG B 1 131 ? -9.289 16.188 15.07 1 95.19 131 ARG B O 1
ATOM 2061 N N . ARG B 1 132 ? -7.191 15.695 15.523 1 93.62 132 ARG B N 1
ATOM 2062 C CA . ARG B 1 132 ? -6.812 17.078 15.82 1 93.62 132 ARG B CA 1
ATOM 2063 C C . ARG B 1 132 ? -6.953 17.953 14.586 1 93.62 132 ARG B C 1
ATOM 2065 O O . ARG B 1 132 ? -7.449 19.078 14.68 1 93.62 132 ARG B O 1
ATOM 2072 N N . LEU B 1 133 ? -6.504 17.438 13.445 1 91.75 133 LEU B N 1
ATOM 2073 C CA . LEU B 1 133 ? -6.625 18.141 12.172 1 91.75 133 LEU B CA 1
ATOM 2074 C C . LEU B 1 133 ? -8.086 18.469 11.875 1 91.75 133 LEU B C 1
ATOM 2076 O O . LEU B 1 133 ? -8.398 19.609 11.508 1 91.75 133 LEU B O 1
ATOM 2080 N N . GLY B 1 134 ? -8.891 17.484 12.07 1 89.25 134 GLY B N 1
ATOM 2081 C CA . GLY B 1 134 ? -10.312 17.688 11.844 1 89.25 134 GLY B CA 1
ATOM 2082 C C . GLY B 1 134 ? -10.898 18.812 12.68 1 89.25 134 GLY B C 1
ATOM 2083 O O . GLY B 1 134 ? -11.664 19.625 12.18 1 89.25 134 GLY B O 1
ATOM 2084 N N . ARG B 1 135 ? -10.523 18.891 13.898 1 88.88 135 ARG B N 1
ATOM 2085 C CA . ARG B 1 135 ? -11.008 19.922 14.812 1 88.88 135 ARG B CA 1
ATOM 2086 C C . ARG B 1 135 ? -10.555 21.312 14.375 1 88.88 135 ARG B C 1
ATOM 2088 O O . ARG B 1 135 ? -11.328 22.266 14.438 1 88.88 135 ARG B O 1
ATOM 2095 N N . HIS B 1 136 ? -9.328 21.344 13.875 1 85.56 136 HIS B N 1
ATOM 2096 C CA . HIS B 1 136 ? -8.781 22.625 13.445 1 85.56 136 HIS B CA 1
ATOM 2097 C C . HIS B 1 136 ? -9.453 23.109 12.164 1 85.56 136 HIS B C 1
ATOM 2099 O O . HIS B 1 136 ? -9.742 24.312 12.023 1 85.56 136 HIS B O 1
ATOM 2105 N N . LEU B 1 137 ? -9.695 22.219 11.281 1 83.75 137 LEU B N 1
ATOM 2106 C CA . LEU B 1 137 ? -10.297 22.562 10 1 83.75 137 LEU B CA 1
ATOM 2107 C C . LEU B 1 137 ? -11.766 22.938 10.18 1 83.75 137 LEU B C 1
ATOM 2109 O O . LEU B 1 137 ? -12.273 23.828 9.5 1 83.75 137 LEU B O 1
ATOM 2113 N N . ASP B 1 138 ? -12.422 22.297 11.062 1 83.44 138 ASP B N 1
ATOM 2114 C CA . ASP B 1 138 ? -13.805 22.625 11.375 1 83.44 138 ASP B CA 1
ATOM 2115 C C . ASP B 1 138 ? -13.914 24.031 11.992 1 83.44 138 ASP B C 1
ATOM 2117 O O . ASP B 1 138 ? -14.859 24.766 11.703 1 83.44 138 ASP B O 1
ATOM 2121 N N . ALA B 1 139 ? -13 24.375 12.812 1 79.5 139 ALA B N 1
ATOM 2122 C CA . ALA B 1 139 ? -12.992 25.688 13.453 1 79.5 139 ALA B CA 1
ATOM 2123 C C . ALA B 1 139 ? -12.75 26.797 12.438 1 79.5 139 ALA B C 1
ATOM 2125 O O . ALA B 1 139 ? -13.359 27.859 12.516 1 79.5 139 ALA B O 1
ATOM 2126 N N . ALA B 1 140 ? -11.938 26.516 11.547 1 75.31 140 ALA B N 1
ATOM 2127 C CA . ALA B 1 140 ? -11.641 27.5 10.508 1 75.31 140 ALA B CA 1
ATOM 2128 C C . ALA B 1 140 ? -12.836 27.719 9.594 1 75.31 140 ALA B C 1
ATOM 2130 O O . ALA B 1 140 ? -13.07 28.844 9.125 1 75.31 140 ALA B O 1
ATOM 2131 N N . ASP B 1 141 ? -13.523 26.672 9.273 1 74.81 141 ASP B N 1
ATOM 2132 C CA . ASP B 1 141 ? -14.719 26.75 8.438 1 74.81 141 ASP B CA 1
ATOM 2133 C C . ASP B 1 141 ? -15.82 27.531 9.148 1 74.81 141 ASP B C 1
ATOM 2135 O O . ASP B 1 141 ? -16.562 28.281 8.508 1 74.81 141 ASP B O 1
ATOM 2139 N N . ARG B 1 142 ? -15.828 27.344 10.438 1 75.81 142 ARG B N 1
ATOM 2140 C CA . ARG B 1 142 ? -16.844 28.047 11.219 1 75.81 142 ARG B CA 1
ATOM 2141 C C . ARG B 1 142 ? -16.531 29.547 11.297 1 75.81 142 ARG B C 1
ATOM 2143 O O . ARG B 1 142 ? -17.438 30.375 11.305 1 75.81 142 ARG B O 1
ATOM 2150 N N . SER B 1 143 ? -15.242 29.859 11.383 1 71.56 143 SER B N 1
ATOM 2151 C CA . SER B 1 143 ? -14.859 31.266 11.469 1 71.56 143 SER B CA 1
ATOM 2152 C C . SER B 1 143 ? -15.016 31.953 10.117 1 71.56 143 SER B C 1
ATOM 2154 O O . SER B 1 143 ? -15.086 33.188 10.055 1 71.56 143 SER B O 1
ATOM 2156 N N . ALA B 1 144 ? -14.914 31.266 9.039 1 71.56 144 ALA B N 1
ATOM 2157 C CA . ALA B 1 144 ? -15.023 31.812 7.691 1 71.56 144 ALA B CA 1
ATOM 2158 C C . ALA B 1 144 ? -16.484 31.938 7.266 1 71.56 144 ALA B C 1
ATOM 2160 O O . ALA B 1 144 ? -16.797 32.656 6.309 1 71.56 144 ALA B O 1
ATOM 2161 N N . SER B 1 145 ? -17.344 31.188 7.801 1 60.38 145 SER B N 1
ATOM 2162 C CA . SER B 1 145 ? -18.766 31.359 7.484 1 60.38 145 SER B CA 1
ATOM 2163 C C . SER B 1 145 ? -19.406 32.438 8.352 1 60.38 145 SER B C 1
ATOM 2165 O O . SER B 1 145 ? -20.281 33.156 7.895 1 60.38 145 SER B O 1
#

Nearest PDB structures (foldseek):
  3kye-assembly2_C  TM=9.331E-01  e=7.971E-13  Streptomyces avermitilis MA-4680 = NBRC 14893
  6hjm-assembly9_P  TM=9.016E-01  e=4.152E-07  Myxococcus xanthus
  2zl1-assembly1_B  TM=8.751E-01  e=2.411E-07  unclassified
  6hjm-assembly2_E  TM=8.868E-01  e=4.977E-07  Myxococcus xanthus
  6izw-assembly1_B  TM=9.205E-01  e=1.476E-06  Myxococcus xanthus DK 1622

InterPro domains:
  IPR004942 Roadblock/LAMTOR2 domain [PF03259] (23-112)
  IPR004942 Roadblock/LAMTOR2 domain [SM00960] (23-113)
  IPR053141 Mycobacterial serine protease inhibitor Rv3364c [PTHR36222] (20-143)

Foldseek 3Di:
DPPPPPPPPPPPPQPQPPPDACQVLQQVLCVPFPFWDKKFKAALQQGTNYIHPDDDPVRNNVVSVVLNVVLVVVVVVCVVVVPDHDAKDWDDDPFWIWIWGDLDPSMIMIIIGTPPGDPVVSVVSSVVSSVVVVVVVVVVVVVVD/DDPPPPDPPPPPPQPQPPPDACQVLQQVLCVPFPFWDKKFKAALQQGTNYIHPDDDPVRNVVVSVVLNVVLVVVVVVCVVVVPDHDAKDWDDDPFWIWIWGDLDPSMIMIIIGTPPGDPVVSVVSSVVSSVVVVVVVVVVVVVVD

Sequence (290 aa):
MHGDDQNPENPSPVAGAPGTDLGWLLDDLVARTDHVRQAVLLTADGLALSSSDGMRRRDIEHLAAVCSGFHGLARSAGERFEVGEVRQTMVMLEDAYLFITPAGHGSRLAVLSEAGTDVGQLAHEMALLVRRLGRHLDAADRSASMHGDDQNPENPSPVAGAPGTDLGWLLDDLVARTDHVRQAVLLTADGLALSSSDGMRRRDIEHLAAVCSGFHGLARSAGERFEVGEVRQTMVMLEDAYLFITPAGHGSRLAVLSEAGTDVGQLAHEMALLVRRLGRHLDAADRSAS

Radius of gyration: 22.76 Å; Cα contacts (8 Å, |Δi|>4): 469; chains: 2; bounding box: 57×77×66 Å

Secondary structure (DSSP, 8-state):
-----------------TT---HHHHHHHHHHSTTEEEEEEE-TTS-EEEE-TT--HHHHHHHHHHHHHHHHHHHHHHHHHT---EEEEEEEESSEEEEEEEEETTEEEEEEEETT--HHHHHHHHHHHHHHHHHHHHHHHHHH-/-----------------TT---HHHHHHHHHHSTTEEEEEEE-TTS-EEEE-TT--HHHHHHHHHHHHHHHHHHHHHHHHHT---EEEEEEEESSEEEEEEEEETTEEEEEEEETT--HHHHHHHHHHHHHHHHHHHHHHHHHH-